Protein AF-A0A966W4Q1-F1 (afdb_monomer_lite)

Foldseek 3Di:
DDDQPPPPDDPDPAPRAQLLLCLVVLCCVCVVVVHDQVVSCVVNSHDPLLSVLSVVQCVVQVHRQDLLQSLLLVVVDPPDDLVRSCVRNVHDSVVSVVSVVCVVVSCVVRPDPPVSSCSGPDDDVVPDDPVSVVVVVVVVVVVVVVCVPVDPDPPPPPPPPPPPDDDDDPDDDPPPPDDDDDDDD

Secondary structure (DSSP, 8-state):
----GGGSSSSS---SS-GGGGHHHHIIIIIIS---HHHHHHHTT--HHHHHHHHHHHHHHTSPPPHHHHHHHHTTSTT--HHHHHHHTT--HHHHHHHHHTHHHHHHHS---GGGS--SS-PPTTPPPHHHHHHHHHHHHHHHHHHTTSPPP----------------S---TT--PPP-----

Structure (mmCIF, N/CA/C/O backbone):
data_AF-A0A966W4Q1-F1
#
_entry.id   AF-A0A966W4Q1-F1
#
loop_
_atom_site.group_PDB
_atom_site.id
_atom_site.type_symbol
_atom_site.label_atom_id
_atom_site.label_alt_id
_atom_site.label_comp_id
_atom_site.label_asym_id
_atom_site.label_entity_id
_atom_site.label_seq_id
_atom_site.pdbx_PDB_ins_code
_atom_site.Cartn_x
_atom_site.Cartn_y
_atom_site.Cartn_z
_atom_site.occupancy
_atom_site.B_iso_or_equiv
_atom_site.auth_seq_id
_atom_site.auth_comp_id
_atom_site.auth_asym_id
_atom_site.auth_atom_id
_atom_site.pdbx_PDB_model_num
ATOM 1 N N . MET A 1 1 ? -10.289 -7.598 -23.609 1.00 40.22 1 MET A N 1
ATOM 2 C CA . MET A 1 1 ? -9.317 -8.420 -22.852 1.00 40.22 1 MET A CA 1
ATOM 3 C C . MET A 1 1 ? -8.206 -7.492 -22.348 1.00 40.22 1 MET A C 1
ATOM 5 O O . MET A 1 1 ? -7.227 -7.278 -23.052 1.00 40.22 1 MET A O 1
ATOM 9 N N . LYS A 1 2 ? -8.420 -6.814 -21.208 1.00 35.16 2 LYS A N 1
ATOM 10 C CA . LYS A 1 2 ? -7.459 -5.841 -20.653 1.00 35.16 2 LYS A CA 1
ATOM 11 C C . LYS A 1 2 ? -6.266 -6.613 -20.074 1.00 35.16 2 LYS A C 1
ATOM 13 O O . LYS A 1 2 ? -6.452 -7.543 -19.295 1.00 35.16 2 LYS A O 1
ATOM 18 N N . ARG A 1 3 ? -5.054 -6.314 -20.550 1.00 36.62 3 ARG A N 1
ATOM 19 C CA . ARG A 1 3 ? -3.826 -7.018 -20.156 1.00 36.62 3 ARG A CA 1
ATOM 20 C C . ARG A 1 3 ? -3.374 -6.506 -18.787 1.00 36.62 3 ARG A C 1
ATOM 22 O O . ARG A 1 3 ? -3.003 -5.348 -18.667 1.00 36.62 3 ARG A O 1
ATOM 29 N N . ASN A 1 4 ? -3.396 -7.400 -17.800 1.00 42.28 4 ASN A N 1
ATOM 30 C CA . ASN A 1 4 ? -2.856 -7.219 -16.452 1.00 42.28 4 ASN A CA 1
ATOM 31 C C . ASN A 1 4 ? -1.397 -6.738 -16.488 1.00 42.28 4 ASN A C 1
ATOM 33 O O . ASN A 1 4 ? -0.501 -7.505 -16.851 1.00 42.28 4 ASN A O 1
ATOM 37 N N . VAL A 1 5 ? -1.168 -5.490 -16.074 1.00 47.62 5 VAL A N 1
ATOM 38 C CA . VAL A 1 5 ? 0.152 -4.833 -16.031 1.00 47.62 5 VAL A CA 1
ATOM 39 C C . VAL A 1 5 ? 1.120 -5.561 -15.081 1.00 47.62 5 VAL A C 1
ATOM 41 O O . VAL A 1 5 ? 2.314 -5.638 -15.353 1.00 47.62 5 VAL A O 1
ATOM 44 N N . TYR A 1 6 ? 0.611 -6.250 -14.056 1.00 41.22 6 TYR A N 1
ATOM 45 C CA . TYR A 1 6 ? 1.434 -6.995 -13.094 1.00 41.22 6 TYR A CA 1
ATOM 46 C C . TYR A 1 6 ? 1.941 -8.364 -13.578 1.00 41.22 6 TYR A C 1
ATOM 48 O O . TYR A 1 6 ? 2.809 -8.954 -12.940 1.00 41.22 6 TYR A O 1
ATOM 56 N N . ARG A 1 7 ? 1.455 -8.889 -14.715 1.00 39.34 7 ARG A N 1
ATOM 57 C CA . ARG A 1 7 ? 1.784 -10.265 -15.142 1.00 39.34 7 ARG A CA 1
ATOM 58 C C . ARG A 1 7 ? 3.156 -10.400 -15.814 1.00 39.34 7 ARG A C 1
ATOM 60 O O . ARG A 1 7 ? 3.600 -11.519 -16.046 1.00 39.34 7 ARG A O 1
ATOM 67 N N . LYS A 1 8 ? 3.814 -9.298 -16.196 1.00 39.16 8 LYS A N 1
ATOM 68 C CA . LYS A 1 8 ? 4.907 -9.362 -17.186 1.00 39.16 8 LYS A CA 1
ATOM 69 C C . LYS A 1 8 ? 6.324 -9.119 -16.678 1.00 39.16 8 LYS A C 1
ATOM 71 O O . LYS A 1 8 ? 7.244 -9.359 -17.451 1.00 39.16 8 LYS A O 1
ATOM 76 N N . VAL A 1 9 ? 6.524 -8.677 -15.437 1.00 45.62 9 VAL A N 1
ATOM 77 C CA . VAL A 1 9 ? 7.864 -8.228 -15.010 1.00 45.62 9 VAL A CA 1
ATOM 78 C C . VAL A 1 9 ? 8.669 -9.315 -14.277 1.00 45.62 9 VAL A C 1
ATOM 80 O O . VAL A 1 9 ? 9.890 -9.289 -14.365 1.00 45.62 9 VAL A O 1
ATOM 83 N N . PHE A 1 10 ? 8.043 -10.318 -13.639 1.00 42.75 10 PHE A N 1
ATOM 84 C CA . PHE A 1 10 ? 8.783 -11.206 -12.714 1.00 42.75 10 PHE A CA 1
ATOM 85 C C . PHE A 1 10 ? 8.544 -12.723 -12.815 1.00 42.75 10 PHE A C 1
ATOM 87 O O . PHE A 1 10 ? 9.087 -13.458 -12.001 1.00 42.75 10 PHE A O 1
ATOM 94 N N . GLY A 1 11 ? 7.793 -13.234 -13.796 1.00 39.91 11 GLY A N 1
ATOM 95 C CA . GLY A 1 11 ? 7.727 -14.687 -14.058 1.00 39.91 11 GLY A CA 1
ATOM 96 C C . GLY A 1 11 ? 7.091 -15.568 -12.965 1.00 39.91 11 GLY A C 1
ATOM 97 O O . GLY A 1 11 ? 6.998 -16.775 -13.155 1.00 39.91 11 GLY A O 1
ATOM 98 N N . GLU A 1 12 ? 6.610 -14.990 -11.865 1.00 44.47 12 GLU A N 1
ATOM 99 C CA . GLU A 1 12 ? 5.873 -15.677 -10.801 1.00 44.47 12 GLU A CA 1
ATOM 100 C C . GLU A 1 12 ? 4.405 -15.213 -10.804 1.00 44.47 12 GLU A C 1
ATOM 102 O O . GLU A 1 12 ? 4.114 -14.016 -10.904 1.00 44.47 12 GLU A O 1
ATOM 107 N N . GLU A 1 13 ? 3.463 -16.161 -10.721 1.00 41.28 13 GLU A N 1
ATOM 108 C CA . GLU A 1 13 ? 2.023 -15.892 -10.608 1.00 41.28 13 GLU A CA 1
ATOM 109 C C . GLU A 1 13 ? 1.693 -15.347 -9.212 1.00 41.28 13 GLU A C 1
ATOM 111 O O . GLU A 1 13 ? 1.194 -16.047 -8.335 1.00 41.28 13 GLU A O 1
ATOM 116 N N . PHE A 1 14 ? 2.003 -14.073 -8.986 1.00 46.72 14 PHE A N 1
ATOM 117 C CA . PHE A 1 14 ? 1.547 -13.365 -7.798 1.00 46.72 14 PHE A CA 1
ATOM 118 C C . PHE A 1 14 ? 0.082 -12.962 -7.942 1.00 46.72 14 PHE A C 1
ATOM 120 O O . PHE A 1 14 ? -0.393 -12.644 -9.036 1.00 46.72 14 PHE A O 1
ATOM 127 N N . ALA A 1 15 ? -0.637 -12.989 -6.817 1.00 47.41 15 ALA A N 1
ATOM 128 C CA . ALA A 1 15 ? -2.042 -12.631 -6.763 1.00 47.41 15 ALA A CA 1
ATOM 129 C C . ALA A 1 15 ? -2.244 -11.234 -7.365 1.00 47.41 15 ALA A C 1
ATOM 131 O O . ALA A 1 15 ? -1.713 -10.240 -6.874 1.00 47.41 15 ALA A O 1
ATOM 132 N N . ILE A 1 16 ? -3.019 -11.195 -8.445 1.00 58.12 16 ILE A N 1
ATOM 133 C CA . ILE A 1 16 ? -3.475 -9.992 -9.135 1.00 58.12 16 ILE A CA 1
ATOM 134 C C . ILE A 1 16 ? -4.257 -9.163 -8.103 1.00 58.12 16 ILE A C 1
ATOM 136 O O . ILE A 1 16 ? -5.371 -9.529 -7.731 1.00 58.12 16 ILE A O 1
ATOM 140 N N . GLY A 1 17 ? -3.658 -8.111 -7.546 1.00 72.69 17 GLY A N 1
ATOM 141 C CA . GLY A 1 17 ? -4.335 -7.266 -6.565 1.00 72.69 17 GLY A CA 1
ATOM 142 C C . GLY A 1 17 ? -3.420 -6.282 -5.846 1.00 72.69 17 GLY A C 1
ATOM 143 O O . GLY A 1 17 ? -2.204 -6.449 -5.797 1.00 72.69 17 GLY A O 1
ATOM 144 N N . CYS A 1 18 ? -4.024 -5.249 -5.262 1.00 88.88 18 CYS A N 1
ATOM 145 C CA . CYS A 1 18 ? -3.309 -4.236 -4.496 1.00 88.88 18 CYS A CA 1
ATOM 146 C C . CYS A 1 18 ? -2.793 -4.790 -3.155 1.00 88.88 18 CYS A C 1
ATOM 148 O O . CYS A 1 18 ? -3.605 -5.259 -2.354 1.00 88.88 18 CYS A O 1
ATOM 150 N N . PRO A 1 19 ? -1.488 -4.680 -2.836 1.00 92.62 19 PRO A N 1
ATOM 151 C CA . PRO A 1 19 ? -0.944 -5.120 -1.548 1.00 92.62 19 PRO A CA 1
ATOM 152 C C . PRO A 1 19 ? -1.598 -4.456 -0.331 1.00 92.62 19 PRO A C 1
ATOM 154 O O . PRO A 1 19 ? -1.706 -5.070 0.731 1.00 92.62 19 PRO A O 1
ATOM 157 N N . LEU A 1 20 ? -2.057 -3.211 -0.486 1.00 94.62 20 LEU A N 1
ATOM 158 C CA . LEU A 1 20 ? -2.626 -2.405 0.596 1.00 94.62 20 LEU A CA 1
ATOM 159 C C . LEU A 1 20 ? -3.952 -2.960 1.122 1.00 94.62 20 LEU A C 1
ATOM 161 O O . LEU A 1 20 ? -4.281 -2.717 2.279 1.00 94.62 20 LEU A O 1
ATOM 165 N N . ARG A 1 21 ? -4.670 -3.778 0.339 1.00 94.19 21 ARG A N 1
ATOM 166 C CA . ARG A 1 21 ? -5.896 -4.446 0.810 1.00 94.19 21 ARG A CA 1
ATOM 167 C C . ARG A 1 21 ? -5.645 -5.398 1.985 1.00 94.19 21 ARG A C 1
ATOM 169 O O . ARG A 1 21 ? -6.564 -5.740 2.715 1.00 94.19 21 ARG A O 1
ATOM 176 N N . PHE A 1 22 ? -4.398 -5.839 2.165 1.00 95.62 22 PHE A N 1
ATOM 177 C CA . PHE A 1 22 ? -3.993 -6.743 3.241 1.00 95.62 22 PHE A CA 1
ATOM 178 C C . PHE A 1 22 ? -3.385 -6.021 4.449 1.00 95.62 22 PHE A C 1
ATOM 180 O O . PHE A 1 22 ? -2.802 -6.677 5.314 1.00 95.62 22 PHE A O 1
ATOM 187 N N . ALA A 1 23 ? -3.486 -4.689 4.513 1.00 97.12 23 ALA A N 1
ATOM 188 C CA . ALA A 1 23 ? -2.912 -3.880 5.585 1.00 97.12 23 ALA A CA 1
ATOM 189 C C . ALA A 1 23 ? -3.332 -4.370 6.980 1.00 97.12 23 ALA A C 1
ATOM 191 O O . ALA A 1 23 ? -2.477 -4.560 7.841 1.00 97.12 23 ALA A O 1
ATOM 192 N N . ASP A 1 24 ? -4.618 -4.663 7.166 1.00 97.44 24 ASP A N 1
ATOM 193 C CA . ASP A 1 24 ? -5.160 -5.123 8.446 1.00 97.44 24 ASP A CA 1
ATOM 194 C C . ASP A 1 24 ? -4.610 -6.503 8.856 1.00 97.44 24 ASP A C 1
ATOM 196 O O . ASP A 1 24 ? -4.104 -6.712 9.961 1.00 97.44 24 ASP A O 1
ATOM 200 N N . VAL A 1 25 ? -4.566 -7.443 7.907 1.00 97.62 25 VAL A N 1
ATOM 201 C CA . VAL A 1 25 ? -3.996 -8.779 8.140 1.00 97.62 25 VAL A CA 1
ATOM 202 C C . VAL A 1 25 ? -2.505 -8.696 8.476 1.00 97.62 25 VAL A C 1
ATOM 204 O O . VAL A 1 25 ? -2.030 -9.381 9.386 1.00 97.62 25 VAL A O 1
ATOM 207 N N . LEU A 1 26 ? -1.750 -7.855 7.761 1.00 97.44 26 LEU A N 1
ATOM 208 C CA . LEU A 1 26 ? -0.330 -7.627 8.029 1.00 97.44 26 LEU A CA 1
ATOM 209 C C . LEU A 1 26 ? -0.114 -6.959 9.390 1.00 97.44 26 LEU A C 1
ATOM 211 O O . LEU A 1 26 ? 0.803 -7.354 10.109 1.00 97.44 26 LEU A O 1
ATOM 215 N N . TRP A 1 27 ? -0.961 -6.003 9.770 1.00 98.38 27 TRP A N 1
ATOM 216 C CA . TRP A 1 27 ? -0.925 -5.364 11.082 1.00 98.38 27 TRP A CA 1
ATOM 217 C C . TRP A 1 27 ? -1.084 -6.392 12.202 1.00 98.38 27 TRP A C 1
ATOM 219 O O . TRP A 1 27 ? -0.188 -6.559 13.035 1.00 98.38 27 TRP A O 1
ATOM 229 N N . HIS A 1 28 ? -2.172 -7.157 12.173 1.00 98.44 28 HIS A N 1
ATOM 230 C CA . HIS A 1 28 ? -2.462 -8.130 13.217 1.00 98.44 28 HIS A CA 1
ATOM 231 C C . HIS A 1 28 ? -1.428 -9.258 13.276 1.00 98.44 28 HIS A C 1
ATOM 233 O O . HIS A 1 28 ? -0.917 -9.578 14.348 1.00 98.44 28 HIS A O 1
ATOM 239 N N . ARG A 1 29 ? -1.053 -9.851 12.141 1.00 98.44 29 ARG A N 1
ATOM 240 C CA . ARG A 1 29 ? -0.143 -11.006 12.156 1.00 98.44 29 ARG A CA 1
ATOM 241 C C . ARG A 1 29 ? 1.310 -10.618 12.409 1.00 98.44 29 ARG A C 1
ATOM 243 O O . ARG A 1 29 ? 1.996 -11.279 13.182 1.00 98.44 29 ARG A O 1
ATOM 250 N N . VAL A 1 30 ? 1.799 -9.550 11.781 1.00 98.19 30 VAL A N 1
ATOM 251 C CA . VAL A 1 30 ? 3.229 -9.205 11.821 1.00 98.19 30 VAL A CA 1
ATOM 252 C C . VAL A 1 30 ? 3.557 -8.233 12.951 1.00 98.19 30 VAL A C 1
ATOM 254 O O . VAL A 1 30 ? 4.586 -8.390 13.607 1.00 98.19 30 VAL A O 1
ATOM 257 N N . ILE A 1 31 ? 2.727 -7.212 13.178 1.00 97.25 31 ILE A N 1
ATOM 258 C CA . ILE A 1 31 ? 3.026 -6.164 14.165 1.00 97.25 31 ILE A CA 1
ATOM 259 C C . ILE A 1 31 ? 2.517 -6.569 15.549 1.00 97.25 31 ILE A C 1
ATOM 261 O O . ILE A 1 31 ? 3.292 -6.524 16.506 1.00 97.25 31 ILE A O 1
ATOM 265 N N . VAL A 1 32 ? 1.266 -7.028 15.648 1.00 97.81 32 VAL A N 1
ATOM 266 C CA . VAL A 1 32 ? 0.668 -7.450 16.927 1.00 97.81 32 VAL A CA 1
ATOM 267 C C . VAL A 1 32 ? 1.175 -8.837 17.340 1.00 97.81 32 VAL A C 1
ATOM 269 O O . VAL A 1 32 ? 1.803 -8.967 18.388 1.00 97.81 32 VAL A O 1
ATOM 272 N N . ASN A 1 33 ? 1.002 -9.856 16.490 1.00 97.75 33 ASN A N 1
ATOM 273 C CA . ASN A 1 33 ? 1.343 -11.252 16.817 1.00 97.75 33 ASN A CA 1
ATOM 274 C C . ASN A 1 33 ? 2.810 -11.631 16.549 1.00 97.75 33 ASN A C 1
ATOM 276 O O . ASN A 1 33 ? 3.210 -12.765 16.810 1.00 97.75 33 ASN A O 1
ATOM 280 N N . ARG A 1 34 ? 3.624 -10.696 16.038 1.00 97.81 34 ARG A N 1
ATOM 281 C CA . ARG A 1 34 ? 5.070 -10.871 15.795 1.00 97.81 34 ARG A CA 1
ATOM 282 C C . ARG A 1 34 ? 5.432 -12.054 14.886 1.00 97.81 34 ARG A C 1
ATOM 284 O O . ARG A 1 34 ? 6.544 -12.576 14.966 1.00 97.81 34 ARG A O 1
ATOM 291 N N . GLU A 1 35 ? 4.540 -12.462 13.984 1.00 98.19 35 GLU A N 1
ATOM 292 C CA . GLU A 1 35 ? 4.866 -13.487 12.993 1.00 98.19 35 GLU A CA 1
ATOM 293 C C . GLU A 1 35 ? 5.936 -12.988 11.996 1.00 98.19 35 GLU A C 1
ATOM 295 O O . GLU A 1 35 ? 5.955 -11.803 11.642 1.00 98.19 35 GLU A O 1
ATOM 300 N N . PRO A 1 36 ? 6.813 -13.871 11.471 1.00 97.94 36 PRO A N 1
ATOM 301 C CA . PRO A 1 36 ? 7.820 -13.481 10.489 1.00 97.94 36 PRO A CA 1
ATOM 302 C C . PRO A 1 36 ? 7.195 -12.856 9.222 1.00 97.94 36 PRO A C 1
ATOM 304 O O . PRO A 1 36 ? 6.436 -13.539 8.524 1.00 97.94 36 PRO A O 1
ATOM 307 N N . PRO A 1 37 ? 7.562 -11.611 8.845 1.00 96.50 37 PRO A N 1
ATOM 308 C CA . PRO A 1 37 ? 6.945 -10.878 7.735 1.00 96.50 37 PRO A CA 1
ATOM 309 C C . PRO A 1 37 ? 6.893 -11.654 6.419 1.00 96.50 37 PRO A C 1
ATOM 311 O O . PRO A 1 37 ? 5.866 -11.691 5.753 1.00 96.50 37 PRO A O 1
ATOM 314 N N . MET A 1 38 ? 7.996 -12.317 6.059 1.00 95.50 38 MET A N 1
ATOM 315 C CA . MET A 1 38 ? 8.108 -13.042 4.791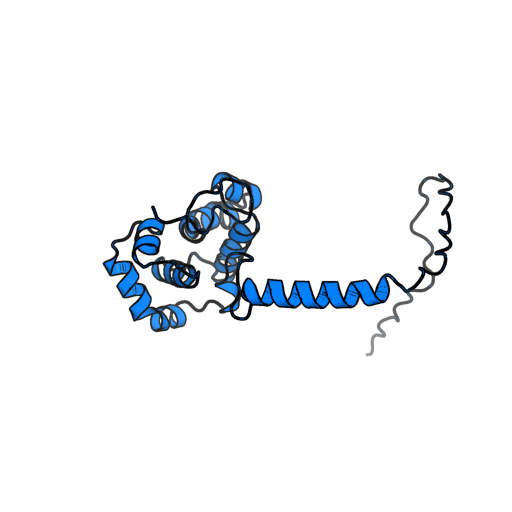 1.00 95.50 38 MET A CA 1
ATOM 316 C C . MET A 1 38 ? 7.210 -14.276 4.729 1.00 95.50 38 MET A C 1
ATOM 318 O O . MET A 1 38 ? 6.730 -14.631 3.655 1.00 95.50 38 MET A O 1
ATOM 322 N N . ARG A 1 39 ? 6.958 -14.921 5.875 1.00 96.62 39 ARG A N 1
ATOM 323 C CA . ARG A 1 39 ? 6.032 -16.054 5.960 1.00 96.62 39 ARG A CA 1
ATOM 324 C C . ARG A 1 39 ? 4.599 -15.580 5.741 1.00 96.62 39 ARG A C 1
ATOM 326 O O . ARG A 1 39 ? 3.878 -16.186 4.953 1.00 96.62 39 ARG A O 1
ATOM 333 N N . VAL A 1 40 ? 4.214 -14.485 6.401 1.00 96.88 40 VAL A N 1
ATOM 334 C CA . VAL A 1 40 ? 2.878 -13.893 6.255 1.00 96.88 40 VAL A CA 1
ATOM 335 C C . VAL A 1 40 ? 2.679 -13.366 4.833 1.00 96.88 40 VAL A C 1
ATOM 337 O O . VAL A 1 40 ? 1.715 -13.760 4.186 1.00 96.88 40 VAL A O 1
ATOM 340 N N . GLY A 1 41 ? 3.621 -12.581 4.302 1.00 94.06 41 GLY A N 1
ATOM 341 C CA . GLY A 1 41 ? 3.570 -12.058 2.933 1.00 94.06 41 GLY A CA 1
ATOM 342 C C . GLY A 1 41 ? 3.415 -13.163 1.887 1.00 94.06 41 GLY A C 1
ATOM 343 O O . GLY A 1 41 ? 2.497 -13.105 1.074 1.00 94.06 41 GLY A O 1
ATOM 344 N N . ARG A 1 42 ? 4.209 -14.241 1.978 1.00 93.00 42 ARG A N 1
ATOM 345 C CA . ARG A 1 42 ? 4.067 -15.403 1.084 1.00 93.00 42 ARG A CA 1
ATOM 346 C C . ARG A 1 42 ? 2.699 -16.078 1.216 1.00 93.00 42 ARG A C 1
ATOM 348 O O . ARG A 1 42 ? 2.116 -16.435 0.201 1.00 93.00 42 ARG A O 1
ATOM 355 N N . SER A 1 43 ? 2.164 -16.216 2.435 1.00 94.69 43 SER A N 1
ATOM 356 C CA . SER A 1 43 ? 0.815 -16.775 2.644 1.00 94.69 43 SER A CA 1
ATOM 357 C C . SER A 1 43 ? -0.306 -15.915 2.046 1.00 94.69 43 SER A C 1
ATOM 359 O O . SER A 1 43 ? -1.375 -16.434 1.751 1.00 94.69 43 SER A O 1
ATOM 361 N N . LEU A 1 44 ? -0.047 -14.621 1.842 1.00 91.50 44 LEU A N 1
ATOM 362 C CA . LEU A 1 44 ? -0.961 -13.667 1.210 1.00 91.50 44 LEU A CA 1
ATOM 363 C C . LEU A 1 44 ? -0.699 -13.493 -0.297 1.00 91.50 44 LEU A C 1
ATOM 365 O O . LEU A 1 44 ? -1.358 -12.681 -0.941 1.00 91.50 44 LEU A O 1
ATOM 369 N N . GLY A 1 45 ? 0.272 -14.220 -0.863 1.00 89.75 45 GLY A N 1
ATOM 370 C CA . GLY A 1 45 ? 0.674 -14.067 -2.262 1.00 89.75 45 GLY A CA 1
ATOM 371 C C . GLY A 1 45 ? 1.353 -12.727 -2.566 1.00 89.75 45 GLY A C 1
ATOM 372 O O . GLY A 1 45 ? 1.266 -12.248 -3.693 1.00 89.75 45 GLY A O 1
ATOM 373 N N . LEU A 1 46 ? 2.003 -12.108 -1.575 1.00 89.69 46 LEU A N 1
ATOM 374 C CA . LEU A 1 46 ? 2.716 -10.840 -1.720 1.00 89.69 46 LEU A CA 1
ATOM 375 C C . LEU A 1 46 ? 4.217 -11.053 -1.930 1.00 89.69 46 LEU A C 1
ATOM 377 O O . LEU A 1 46 ? 4.867 -11.828 -1.223 1.00 89.69 46 LEU A O 1
ATOM 381 N N . GLY A 1 47 ? 4.786 -10.280 -2.857 1.00 88.75 47 GLY A N 1
ATOM 382 C CA . GLY A 1 47 ? 6.231 -10.175 -3.033 1.00 88.75 47 GLY A CA 1
ATOM 383 C C . GLY A 1 47 ? 6.926 -9.518 -1.833 1.00 88.75 47 GLY A C 1
ATOM 384 O O . GLY A 1 47 ? 6.305 -8.832 -1.011 1.00 88.75 47 GLY A O 1
ATOM 385 N N . LYS A 1 48 ? 8.250 -9.700 -1.743 1.00 90.06 48 LYS A N 1
ATOM 386 C CA . LYS A 1 48 ? 9.081 -9.126 -0.668 1.00 90.06 48 LYS A CA 1
ATOM 387 C C . LYS A 1 48 ? 8.953 -7.602 -0.597 1.00 90.06 48 LYS A C 1
ATOM 389 O O . LYS A 1 48 ? 8.679 -7.084 0.482 1.00 90.06 48 LYS A O 1
ATOM 394 N N . ALA A 1 49 ? 9.131 -6.917 -1.728 1.00 89.88 49 ALA A N 1
ATOM 395 C CA . ALA A 1 49 ? 9.082 -5.456 -1.810 1.00 89.88 49 ALA A CA 1
ATOM 396 C C . ALA A 1 49 ? 7.733 -4.918 -1.313 1.00 89.88 49 ALA A C 1
ATOM 398 O O . ALA A 1 49 ? 7.698 -4.169 -0.343 1.00 89.88 49 ALA A O 1
ATOM 399 N N . ALA A 1 50 ? 6.630 -5.428 -1.871 1.00 91.19 50 ALA A N 1
ATOM 400 C CA . ALA A 1 50 ? 5.274 -5.063 -1.470 1.00 91.19 50 ALA A CA 1
ATOM 401 C C . ALA A 1 50 ? 5.014 -5.287 0.030 1.00 91.19 50 ALA A C 1
ATOM 403 O O . ALA A 1 50 ? 4.509 -4.403 0.719 1.00 91.19 50 ALA A O 1
ATOM 404 N N . THR A 1 51 ? 5.406 -6.449 0.565 1.00 94.00 51 THR A N 1
ATOM 405 C CA . THR A 1 51 ? 5.244 -6.761 1.996 1.00 94.00 51 THR A CA 1
ATOM 406 C C . THR A 1 51 ? 5.998 -5.756 2.870 1.00 94.00 51 THR A C 1
ATOM 408 O O . THR A 1 51 ? 5.460 -5.254 3.857 1.00 94.00 51 THR A O 1
ATOM 411 N N . VAL A 1 52 ? 7.246 -5.443 2.511 1.00 94.25 52 VAL A N 1
ATOM 412 C CA . VAL A 1 52 ? 8.073 -4.473 3.240 1.00 94.25 52 VAL A CA 1
ATOM 413 C C . VAL A 1 52 ? 7.496 -3.061 3.129 1.00 94.25 52 VAL A C 1
ATOM 415 O O . VAL A 1 52 ? 7.441 -2.363 4.141 1.00 94.25 52 VAL A O 1
ATOM 418 N N . GLY A 1 53 ? 7.028 -2.656 1.947 1.00 93.62 53 GLY A N 1
ATOM 419 C CA . GLY A 1 53 ? 6.426 -1.346 1.709 1.00 93.62 53 GLY A CA 1
ATOM 420 C C . GLY A 1 53 ? 5.171 -1.114 2.546 1.00 93.62 53 GLY A C 1
ATOM 421 O O . GLY A 1 53 ? 5.091 -0.102 3.245 1.00 93.62 53 GLY A O 1
ATOM 422 N N . VAL A 1 54 ? 4.241 -2.078 2.575 1.00 95.88 54 VAL A N 1
ATOM 423 C CA . VAL A 1 54 ? 3.030 -1.974 3.410 1.00 95.88 54 VAL A CA 1
ATOM 424 C C . VAL A 1 54 ? 3.404 -1.915 4.892 1.00 95.88 54 VAL A C 1
ATOM 426 O O . VAL A 1 54 ? 2.936 -1.041 5.617 1.00 95.88 54 VAL A O 1
ATOM 429 N N . LEU A 1 55 ? 4.306 -2.788 5.356 1.00 96.69 55 LEU A N 1
ATOM 430 C CA . LEU A 1 55 ? 4.738 -2.789 6.759 1.00 96.69 55 LEU A CA 1
ATOM 431 C C . LEU A 1 55 ? 5.457 -1.499 7.167 1.00 96.69 55 LEU A C 1
ATOM 433 O O . LEU A 1 55 ? 5.376 -1.106 8.329 1.00 96.69 55 LEU A O 1
ATOM 437 N N . ARG A 1 56 ? 6.169 -0.845 6.245 1.00 96.62 56 ARG A N 1
ATOM 438 C CA . ARG A 1 56 ? 6.799 0.458 6.487 1.00 96.62 56 ARG A CA 1
ATOM 439 C C . ARG A 1 56 ? 5.745 1.530 6.761 1.00 96.62 56 ARG A C 1
ATOM 441 O O . ARG A 1 56 ? 5.892 2.246 7.746 1.00 96.62 56 ARG A O 1
ATOM 448 N N . ILE A 1 57 ? 4.685 1.587 5.951 1.00 96.50 57 ILE A N 1
ATOM 449 C CA . ILE A 1 57 ? 3.555 2.507 6.159 1.00 96.50 57 ILE A CA 1
ATOM 450 C C . ILE A 1 57 ? 2.896 2.233 7.514 1.00 96.50 57 ILE A C 1
ATOM 452 O O . ILE A 1 57 ? 2.788 3.128 8.344 1.00 96.50 57 ILE A O 1
ATOM 456 N N . LEU A 1 58 ? 2.538 0.976 7.779 1.00 97.50 58 LEU A N 1
ATOM 457 C CA . LEU A 1 58 ? 1.869 0.576 9.019 1.00 97.50 58 LEU A CA 1
ATOM 458 C C . LEU A 1 58 ? 2.675 0.934 10.275 1.00 97.50 58 LEU A C 1
ATOM 460 O O . LEU A 1 58 ? 2.139 1.471 11.241 1.00 97.50 58 LEU A O 1
ATOM 464 N N . ARG A 1 59 ? 3.987 0.673 10.265 1.00 97.50 59 ARG A N 1
ATOM 465 C CA . ARG A 1 59 ? 4.872 1.026 11.386 1.00 97.50 59 ARG A CA 1
ATOM 466 C C . ARG A 1 59 ? 5.018 2.530 11.564 1.00 97.50 59 ARG A C 1
ATOM 468 O O . ARG A 1 59 ? 5.154 2.970 12.698 1.00 97.50 59 ARG A O 1
ATOM 475 N N . HIS A 1 60 ? 5.013 3.291 10.472 1.00 96.75 60 HIS A N 1
ATOM 476 C CA . HIS A 1 60 ? 5.060 4.746 10.534 1.00 96.75 60 HIS A CA 1
ATOM 477 C C . HIS A 1 60 ? 3.791 5.317 11.177 1.00 96.75 60 HIS A C 1
ATOM 479 O O . HIS A 1 60 ? 3.889 6.158 12.064 1.00 96.75 60 HIS A O 1
ATOM 485 N N . CYS A 1 61 ? 2.619 4.821 10.778 1.00 96.38 61 CYS A N 1
ATOM 486 C CA . CYS A 1 61 ? 1.339 5.283 11.310 1.00 96.38 61 CYS A CA 1
ATOM 487 C C . CYS A 1 61 ? 1.064 4.798 12.741 1.00 96.38 61 CYS A C 1
ATOM 489 O O . CYS A 1 61 ? 0.254 5.398 13.439 1.00 96.38 61 CYS A O 1
ATOM 491 N N . GLY A 1 62 ? 1.693 3.702 13.182 1.00 97.19 62 GLY A N 1
ATOM 492 C CA . GLY A 1 62 ? 1.448 3.111 14.504 1.00 97.19 62 GLY A CA 1
ATOM 493 C C . GLY A 1 62 ? 0.063 2.467 14.659 1.00 97.19 62 GLY A C 1
ATOM 494 O O . GLY A 1 62 ? -0.277 2.013 15.748 1.00 97.19 62 GLY A O 1
ATOM 495 N N . GLN A 1 63 ? -0.709 2.406 13.575 1.00 97.19 63 GLN A N 1
ATOM 496 C CA . GLN A 1 63 ? -2.012 1.761 13.439 1.00 97.19 63 GLN A CA 1
ATOM 497 C C . GLN A 1 63 ? -2.300 1.517 11.951 1.00 97.19 63 GLN A C 1
ATOM 499 O O . GLN A 1 63 ? -1.536 1.953 11.084 1.00 97.19 63 GLN A O 1
ATOM 504 N N . VAL A 1 64 ? -3.402 0.830 11.647 1.00 97.81 64 VAL A N 1
ATOM 505 C CA . VAL A 1 64 ? -3.896 0.682 10.270 1.00 97.81 64 VAL A CA 1
ATOM 506 C C . VAL A 1 64 ? -4.535 2.010 9.834 1.00 97.81 64 VAL A C 1
ATOM 508 O O . VAL A 1 64 ? -5.458 2.459 10.513 1.00 97.81 64 VAL A O 1
ATOM 511 N N . PRO A 1 65 ? -4.065 2.656 8.747 1.00 97.62 65 PRO A N 1
ATOM 512 C CA . PRO A 1 65 ? -4.728 3.834 8.184 1.00 97.62 65 PRO A CA 1
ATOM 513 C C . PRO A 1 65 ? -6.154 3.523 7.723 1.00 97.62 65 PRO A C 1
ATOM 515 O O . PRO A 1 65 ? -6.495 2.359 7.493 1.00 97.62 65 PRO A O 1
ATOM 518 N N . SER A 1 66 ? -6.970 4.555 7.518 1.00 98.00 66 SER A N 1
ATOM 519 C CA . SER A 1 66 ? -8.312 4.379 6.959 1.00 98.00 66 SER A CA 1
ATOM 520 C C . SER A 1 66 ? -8.281 3.694 5.591 1.00 98.00 66 SER A C 1
ATOM 522 O O . SER A 1 66 ?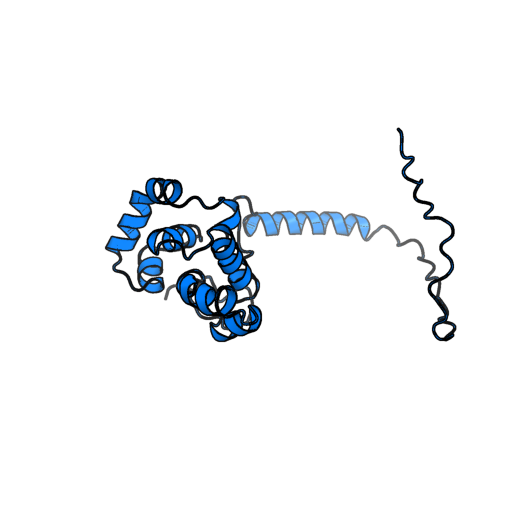 -7.298 3.752 4.838 1.00 98.00 66 SER A O 1
ATOM 524 N N . LEU A 1 67 ? -9.397 3.051 5.244 1.00 97.62 67 LEU A N 1
ATOM 525 C CA . LEU A 1 67 ? -9.546 2.364 3.965 1.00 97.62 67 LEU A CA 1
ATOM 526 C C . LEU A 1 67 ? -9.380 3.345 2.797 1.00 97.62 67 LEU A C 1
ATOM 528 O O . LEU A 1 67 ? -8.712 3.043 1.810 1.00 97.62 67 LEU A O 1
ATOM 532 N N . GLU A 1 68 ? -9.938 4.544 2.944 1.00 98.19 68 GLU A N 1
ATOM 533 C CA . GLU A 1 68 ? -9.828 5.655 2.010 1.00 98.19 68 GLU A CA 1
ATOM 534 C C . GLU A 1 68 ? -8.372 6.089 1.833 1.00 98.19 68 GLU A C 1
ATOM 536 O O . GLU A 1 68 ? -7.922 6.317 0.706 1.00 98.19 68 GLU A O 1
ATOM 541 N N . ARG A 1 69 ? -7.606 6.163 2.928 1.00 97.69 69 ARG A N 1
ATOM 542 C CA . ARG A 1 69 ? -6.199 6.552 2.870 1.00 97.69 69 ARG A CA 1
ATOM 543 C C . ARG A 1 69 ? -5.347 5.515 2.152 1.00 97.69 69 ARG A C 1
ATOM 545 O O . ARG A 1 69 ? -4.498 5.888 1.338 1.00 97.69 69 ARG A O 1
ATOM 552 N N . LEU A 1 70 ? -5.588 4.232 2.419 1.00 97.56 70 LEU A N 1
ATOM 553 C CA . LEU A 1 70 ? -4.936 3.120 1.726 1.00 97.56 70 LEU A CA 1
ATOM 554 C C . LEU A 1 70 ? -5.304 3.097 0.237 1.00 97.56 70 LEU A C 1
ATOM 556 O O . LEU A 1 70 ? -4.426 2.949 -0.611 1.00 97.56 70 LEU A O 1
ATOM 560 N N . ALA A 1 71 ? -6.574 3.307 -0.106 1.00 96.88 71 ALA A N 1
ATOM 561 C CA . ALA A 1 71 ? -7.005 3.387 -1.498 1.00 96.88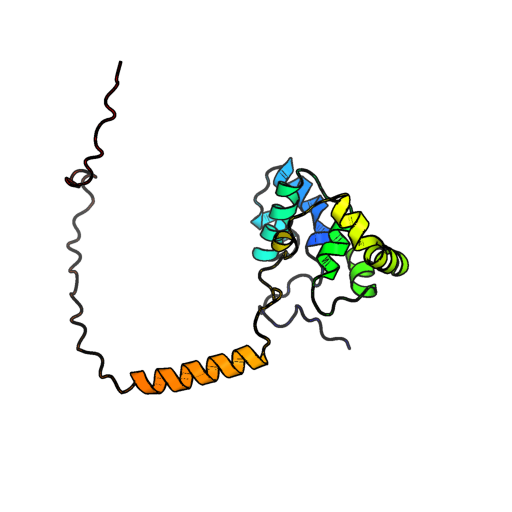 71 ALA A CA 1
ATOM 562 C C . ALA A 1 71 ? -6.377 4.574 -2.234 1.00 96.88 71 ALA A C 1
ATOM 564 O O . ALA A 1 71 ? -5.955 4.428 -3.379 1.00 96.88 71 ALA A O 1
ATOM 565 N N . LEU A 1 72 ? -6.227 5.724 -1.574 1.00 96.19 72 LEU A N 1
ATOM 566 C CA . LEU A 1 72 ? -5.556 6.882 -2.160 1.00 96.19 72 LEU A CA 1
ATOM 567 C C . LEU A 1 72 ? -4.081 6.600 -2.488 1.00 96.19 72 LEU A C 1
ATOM 569 O O . LEU A 1 72 ? -3.582 7.075 -3.507 1.00 96.19 72 LEU A O 1
ATOM 573 N N . ILE A 1 73 ? -3.391 5.804 -1.662 1.00 95.19 73 ILE A N 1
ATOM 574 C CA . ILE A 1 73 ? -2.028 5.336 -1.964 1.00 95.19 73 ILE A CA 1
ATOM 575 C C . ILE A 1 73 ? -2.054 4.419 -3.193 1.00 95.19 73 ILE A C 1
ATOM 577 O O . ILE A 1 73 ? -1.260 4.601 -4.114 1.00 95.19 73 ILE A O 1
ATOM 581 N N . ALA A 1 74 ? -2.997 3.475 -3.248 1.00 94.12 74 ALA A N 1
ATOM 582 C CA . ALA A 1 74 ? -3.146 2.563 -4.382 1.00 94.12 74 ALA A CA 1
ATOM 583 C C . ALA A 1 74 ? -3.415 3.298 -5.711 1.00 94.12 74 ALA A C 1
ATOM 585 O O . ALA A 1 74 ? -2.912 2.884 -6.752 1.00 94.12 74 ALA A O 1
ATOM 586 N N . MET A 1 75 ? -4.143 4.419 -5.676 1.00 94.19 75 MET A N 1
ATOM 587 C CA . MET A 1 75 ? -4.427 5.261 -6.847 1.00 94.19 75 MET A CA 1
ATOM 588 C C . MET A 1 75 ? -3.195 5.953 -7.447 1.00 94.19 75 MET A C 1
ATOM 590 O O . MET A 1 75 ? -3.309 6.530 -8.528 1.00 94.19 75 MET A O 1
ATOM 594 N N . ARG A 1 76 ? -2.035 5.942 -6.771 1.00 89.81 76 ARG A N 1
ATOM 595 C CA . ARG A 1 76 ? -0.784 6.480 -7.335 1.00 89.81 76 ARG A CA 1
ATOM 596 C C . ARG A 1 76 ? -0.154 5.562 -8.371 1.00 89.81 76 ARG A C 1
ATOM 598 O O . ARG A 1 76 ? 0.686 6.021 -9.141 1.00 89.81 76 ARG A O 1
ATOM 605 N N . VAL A 1 77 ? -0.525 4.284 -8.374 1.00 86.56 77 VAL A N 1
ATOM 606 C CA . VAL A 1 77 ? -0.030 3.331 -9.363 1.00 86.56 77 VAL A CA 1
ATOM 607 C C . VAL A 1 77 ? -0.557 3.747 -10.745 1.00 86.56 77 VAL A C 1
ATOM 609 O O . VAL A 1 77 ? -1.763 3.970 -10.890 1.00 86.56 77 VAL A O 1
ATOM 612 N N . PRO A 1 78 ? 0.316 3.865 -11.762 1.00 81.25 78 PRO A N 1
ATOM 613 C CA . PRO A 1 78 ? -0.106 4.191 -13.119 1.00 81.25 78 PRO A CA 1
ATOM 614 C C . PRO A 1 78 ? -1.157 3.210 -13.648 1.00 81.25 78 PRO A C 1
ATOM 616 O O . PRO A 1 78 ? -1.151 2.031 -13.302 1.00 81.25 78 PRO A O 1
ATOM 619 N N . ASP A 1 79 ? -2.046 3.704 -14.509 1.00 83.88 79 ASP A N 1
ATOM 620 C CA . ASP A 1 79 ? -3.085 2.923 -15.198 1.00 83.88 79 ASP A CA 1
ATOM 621 C C . ASP A 1 79 ? -4.167 2.287 -14.305 1.00 83.88 79 ASP A C 1
ATOM 623 O O . ASP A 1 79 ? -5.033 1.572 -14.812 1.00 83.88 79 ASP A O 1
ATOM 627 N N . VAL A 1 80 ? -4.173 2.571 -12.999 1.00 87.94 80 VAL A N 1
ATOM 628 C CA . VAL A 1 80 ? -5.207 2.087 -12.076 1.00 87.94 80 VAL A CA 1
ATOM 629 C C . VAL A 1 80 ? -6.478 2.923 -12.192 1.00 87.94 80 VAL A C 1
ATOM 631 O O . VAL A 1 80 ? -6.482 4.135 -11.950 1.00 87.94 80 VAL A O 1
ATOM 634 N N . THR A 1 81 ? -7.575 2.255 -12.544 1.00 93.56 81 THR A N 1
ATOM 635 C CA . THR A 1 81 ? -8.902 2.865 -12.686 1.00 93.56 81 THR A CA 1
ATOM 636 C C . THR A 1 81 ? -9.677 2.865 -11.370 1.00 93.56 81 THR A C 1
ATOM 638 O O . THR A 1 81 ? -9.345 2.150 -10.424 1.00 93.56 81 THR A O 1
ATOM 641 N N . ASP A 1 82 ? -10.738 3.670 -11.291 1.00 96.44 82 ASP A N 1
ATOM 642 C CA . ASP A 1 82 ? -11.602 3.695 -10.106 1.00 96.44 82 ASP A CA 1
ATOM 643 C C . ASP A 1 82 ? -12.339 2.356 -9.920 1.00 96.44 82 ASP A C 1
ATOM 645 O O . ASP A 1 82 ? -12.620 1.961 -8.7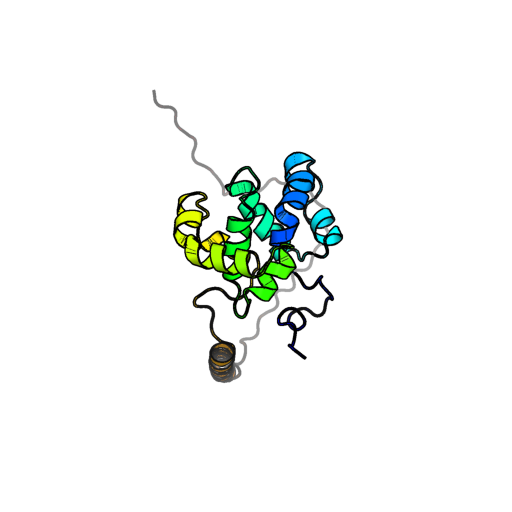89 1.00 96.44 82 ASP A O 1
ATOM 649 N N . GLU A 1 83 ? -12.615 1.638 -11.013 1.00 96.69 83 GLU A N 1
ATOM 650 C CA . GLU A 1 83 ? -13.151 0.278 -10.998 1.00 96.69 83 GLU A CA 1
ATOM 651 C C . GLU A 1 83 ? -12.167 -0.722 -10.371 1.00 96.69 83 GLU A C 1
ATOM 653 O O . GLU A 1 83 ? -12.585 -1.529 -9.542 1.00 96.69 83 GLU A O 1
ATOM 658 N N . ASP A 1 84 ? -10.871 -0.630 -10.694 1.00 93.38 84 ASP A N 1
ATOM 659 C CA . ASP A 1 84 ? -9.841 -1.499 -10.104 1.00 93.38 84 ASP A CA 1
ATOM 660 C C . ASP A 1 84 ? -9.725 -1.259 -8.589 1.00 93.38 84 ASP A C 1
ATOM 662 O O . ASP A 1 84 ? -9.684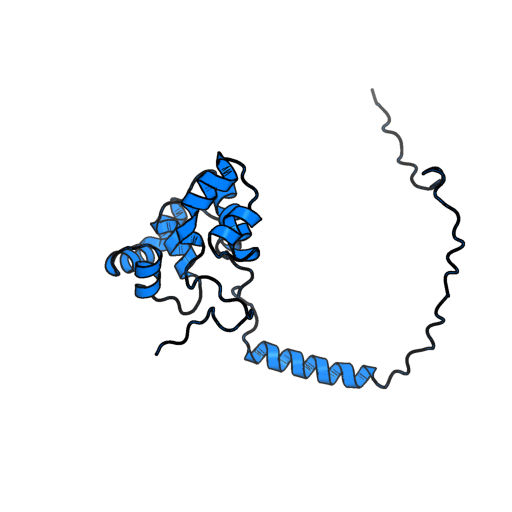 -2.202 -7.800 1.00 93.38 84 ASP A O 1
ATOM 666 N N . ILE A 1 85 ? -9.728 0.011 -8.160 1.00 95.44 85 ILE A N 1
ATOM 667 C CA . ILE A 1 85 ? -9.708 0.372 -6.733 1.00 95.44 85 ILE A CA 1
ATOM 668 C C . ILE A 1 85 ? -10.944 -0.174 -6.015 1.00 95.44 85 ILE A C 1
ATOM 670 O O . ILE A 1 85 ? -10.831 -0.768 -4.942 1.00 95.44 85 ILE A O 1
ATOM 674 N N . ALA A 1 86 ? -12.124 0.031 -6.596 1.00 96.25 86 ALA A N 1
ATOM 675 C CA . ALA A 1 86 ? -13.381 -0.455 -6.046 1.00 96.25 86 ALA A CA 1
ATOM 676 C C . ALA A 1 86 ? -13.360 -1.982 -5.867 1.00 96.25 86 ALA A C 1
ATOM 678 O O . ALA A 1 86 ? -13.708 -2.480 -4.795 1.00 96.25 86 ALA A O 1
ATOM 679 N N . GLU A 1 87 ? -12.864 -2.717 -6.865 1.00 94.62 87 GLU A N 1
ATOM 680 C CA . GLU A 1 87 ? -12.685 -4.167 -6.793 1.00 94.62 87 GLU A CA 1
ATOM 681 C C . GLU A 1 87 ? -11.702 -4.571 -5.683 1.00 94.62 87 GLU A C 1
ATOM 683 O O . GLU A 1 87 ? -12.016 -5.428 -4.855 1.00 94.62 87 GLU A O 1
ATOM 688 N N . TRP A 1 88 ? -10.525 -3.941 -5.613 1.00 94.19 88 TRP A N 1
ATOM 689 C CA . TRP A 1 88 ? -9.484 -4.308 -4.647 1.00 94.19 88 TRP A CA 1
ATOM 690 C C . TRP A 1 88 ? -9.895 -4.118 -3.190 1.00 94.19 88 TRP A C 1
ATOM 692 O O . TRP A 1 88 ? -9.447 -4.888 -2.336 1.00 94.19 88 TRP A O 1
ATOM 702 N N . PHE A 1 89 ? -10.722 -3.109 -2.919 1.00 95.12 89 PHE A N 1
ATOM 703 C CA . PHE A 1 89 ? -11.192 -2.760 -1.579 1.00 95.12 89 PHE A CA 1
ATOM 704 C C . PHE A 1 89 ? -12.625 -3.241 -1.292 1.00 95.12 89 PHE A C 1
ATOM 706 O O . PHE A 1 89 ? -13.150 -2.956 -0.217 1.00 95.12 89 PHE A O 1
ATOM 713 N N . ALA A 1 90 ? -13.242 -3.993 -2.214 1.00 95.31 90 ALA A N 1
ATOM 714 C CA . ALA A 1 90 ? -14.623 -4.476 -2.120 1.00 95.31 90 ALA A CA 1
ATOM 715 C C . ALA A 1 90 ? -15.643 -3.351 -1.837 1.00 95.31 90 ALA A C 1
ATOM 717 O O . ALA A 1 90 ? -16.543 -3.491 -1.010 1.00 95.31 90 ALA A O 1
ATOM 718 N N . GLN A 1 91 ? -15.485 -2.224 -2.531 1.00 97.75 91 GLN A N 1
ATOM 719 C CA . GLN A 1 91 ? -16.312 -1.022 -2.409 1.00 97.75 91 GLN A CA 1
ATOM 720 C C . GLN A 1 91 ? -17.031 -0.707 -3.731 1.00 97.75 91 GLN A C 1
ATOM 722 O O . GLN A 1 91 ? -16.634 -1.198 -4.787 1.00 97.75 91 GLN A O 1
ATOM 727 N N . PRO A 1 92 ? -18.088 0.125 -3.733 1.00 97.94 92 PRO A N 1
ATOM 728 C CA . PRO A 1 92 ? -18.691 0.603 -4.976 1.00 97.94 92 PRO A CA 1
ATOM 729 C C . PRO A 1 92 ? -17.785 1.615 -5.701 1.00 97.94 92 PRO A C 1
ATOM 731 O O . PRO A 1 92 ? -17.099 2.418 -5.073 1.00 97.94 92 PRO A O 1
ATOM 734 N N . VAL A 1 93 ? -17.859 1.684 -7.036 1.00 98.12 93 VAL A N 1
ATOM 735 C CA . VAL A 1 93 ? -17.069 2.636 -7.860 1.00 98.12 93 VAL A CA 1
ATOM 736 C C . VAL A 1 93 ? -17.279 4.100 -7.443 1.00 98.12 93 VAL A C 1
ATOM 738 O O . VAL A 1 93 ? -16.353 4.911 -7.473 1.00 98.12 93 VAL A O 1
ATOM 741 N N . GLY A 1 94 ? -18.490 4.450 -6.995 1.00 98.06 94 GLY A N 1
ATOM 742 C CA . GLY A 1 94 ? -18.790 5.785 -6.467 1.00 98.06 94 GLY A CA 1
ATOM 743 C C . GLY A 1 94 ? -17.959 6.163 -5.234 1.00 98.06 94 GLY A C 1
ATOM 744 O O . GLY A 1 94 ? -17.611 7.333 -5.084 1.00 98.06 94 GLY A O 1
ATOM 745 N N . TRP A 1 95 ? -17.588 5.187 -4.396 1.00 98.31 95 TRP A N 1
ATOM 746 C CA . TRP A 1 95 ? -16.699 5.400 -3.252 1.00 98.31 95 TRP A CA 1
ATOM 747 C C . TRP A 1 95 ? -15.274 5.723 -3.714 1.00 98.31 95 TRP A C 1
ATOM 749 O O . TRP A 1 95 ? -14.718 6.727 -3.280 1.00 98.31 95 TRP A O 1
ATOM 759 N N . ALA A 1 96 ? -14.721 4.974 -4.676 1.00 98.00 96 ALA A N 1
ATOM 760 C CA . ALA A 1 96 ? -13.386 5.251 -5.217 1.00 98.00 96 ALA A CA 1
ATOM 761 C C . ALA A 1 96 ? -13.301 6.662 -5.838 1.00 98.00 96 ALA A C 1
ATOM 763 O O . ALA A 1 96 ? -12.365 7.418 -5.567 1.00 98.00 96 ALA A O 1
ATOM 764 N N . ARG A 1 97 ? -14.336 7.082 -6.580 1.00 98.00 97 ARG A N 1
ATOM 765 C CA . ARG A 1 97 ? -14.448 8.460 -7.098 1.00 98.00 97 ARG A CA 1
ATOM 766 C C . ARG A 1 97 ? -14.490 9.505 -5.985 1.00 98.00 97 ARG A C 1
ATOM 768 O O . ARG A 1 97 ? -13.872 10.563 -6.108 1.00 98.00 97 ARG A O 1
ATOM 775 N N . ALA A 1 98 ? -15.226 9.228 -4.907 1.00 98.06 98 ALA A N 1
ATOM 776 C CA . ALA A 1 98 ? -15.302 10.124 -3.760 1.00 98.06 98 ALA A CA 1
ATOM 777 C C . ALA A 1 98 ? -13.933 10.277 -3.082 1.00 98.06 98 ALA A C 1
ATOM 779 O O . ALA A 1 98 ? -13.511 11.412 -2.879 1.00 98.06 98 ALA A O 1
ATOM 780 N N . VAL A 1 99 ? -13.217 9.170 -2.845 1.00 98.00 99 VAL A N 1
ATOM 781 C CA . VAL A 1 99 ? -11.852 9.161 -2.287 1.00 98.00 99 VAL A CA 1
ATOM 782 C C . VAL A 1 99 ? -10.904 10.010 -3.128 1.00 98.00 99 VAL A C 1
ATOM 784 O O . VAL A 1 99 ? -10.193 10.856 -2.586 1.00 98.00 99 VAL A O 1
ATOM 787 N N . ARG A 1 100 ? -10.930 9.846 -4.458 1.00 95.69 100 ARG A N 1
ATOM 788 C CA . ARG A 1 100 ? -10.095 10.639 -5.372 1.00 95.69 100 ARG A CA 1
ATOM 789 C C . ARG A 1 100 ? -10.396 12.134 -5.255 1.00 95.69 100 ARG A C 1
ATOM 791 O O . ARG A 1 100 ? -9.475 12.945 -5.204 1.00 95.69 100 ARG A O 1
ATOM 798 N N . ARG A 1 101 ? -11.678 12.500 -5.171 1.00 97.19 101 ARG A N 1
ATOM 799 C CA . ARG A 1 101 ? -12.124 13.895 -5.033 1.00 97.19 101 ARG A CA 1
ATOM 800 C C . ARG A 1 101 ? -11.737 14.513 -3.685 1.00 97.19 101 ARG A C 1
ATOM 802 O O . ARG A 1 101 ? -11.472 15.707 -3.634 1.00 97.19 101 ARG A O 1
ATOM 809 N N . THR A 1 102 ? -11.710 13.733 -2.607 1.00 97.06 102 THR A N 1
ATOM 810 C CA . THR A 1 102 ? -11.372 14.209 -1.252 1.00 97.06 102 THR A CA 1
ATOM 811 C C . THR A 1 102 ? -9.914 13.950 -0.863 1.00 97.06 102 THR A C 1
ATOM 813 O O . THR A 1 102 ? -9.569 14.052 0.314 1.00 97.06 102 THR A O 1
ATOM 816 N N . GLY A 1 103 ? -9.052 13.618 -1.830 1.00 95.19 103 GLY A N 1
ATOM 817 C CA . GLY A 1 103 ? -7.690 13.145 -1.579 1.00 95.19 103 GLY A CA 1
ATOM 818 C C . GLY A 1 103 ? -6.847 14.084 -0.713 1.00 95.19 103 GLY A C 1
ATOM 819 O O . GLY A 1 103 ? -6.175 13.623 0.205 1.00 95.19 103 GLY A O 1
ATOM 820 N N . ASP A 1 104 ? -6.921 15.396 -0.935 1.00 95.75 104 ASP A N 1
ATOM 821 C CA . ASP A 1 104 ? -6.122 16.365 -0.168 1.00 95.75 104 ASP A CA 1
ATOM 822 C C . ASP A 1 104 ? -6.546 16.440 1.301 1.00 95.75 104 ASP A C 1
ATOM 824 O O . ASP A 1 104 ? -5.699 16.480 2.193 1.00 95.75 104 ASP A O 1
ATOM 828 N N . SER A 1 105 ? -7.852 16.362 1.566 1.00 96.69 105 SER A N 1
ATOM 829 C CA . SER A 1 105 ? -8.371 16.312 2.934 1.00 96.69 105 SER A CA 1
ATOM 830 C C . SER A 1 105 ? -7.943 15.027 3.647 1.00 96.69 105 SER A C 1
ATOM 832 O O . SER A 1 105 ? -7.577 15.084 4.819 1.00 96.69 105 SER A O 1
ATOM 834 N N . LEU A 1 106 ? -7.938 13.888 2.946 1.00 96.00 106 LEU A N 1
ATOM 835 C CA . LEU A 1 106 ? -7.480 12.606 3.493 1.00 96.00 106 LEU A CA 1
ATOM 836 C C . LEU A 1 106 ? -5.975 12.614 3.797 1.00 96.00 106 LEU A C 1
ATOM 838 O O . LEU A 1 106 ? -5.559 12.127 4.845 1.00 96.00 106 LEU A O 1
ATOM 842 N N . ARG A 1 107 ? -5.148 13.203 2.921 1.00 96.12 107 ARG A N 1
ATOM 843 C CA . ARG A 1 107 ? -3.699 13.354 3.164 1.00 96.12 107 ARG A CA 1
ATOM 844 C C . ARG A 1 107 ? -3.404 14.250 4.361 1.00 96.12 107 ARG A C 1
ATOM 846 O O . ARG A 1 107 ? -2.459 13.973 5.092 1.00 96.12 107 ARG A O 1
ATOM 853 N N . ALA A 1 108 ? -4.191 15.308 4.547 1.00 96.56 108 ALA A N 1
ATOM 854 C CA . ALA A 1 108 ? -4.055 16.199 5.693 1.00 96.56 108 ALA A CA 1
ATOM 855 C C . ALA A 1 108 ? -4.474 15.518 7.007 1.00 96.56 108 ALA A C 1
ATOM 857 O O . ALA A 1 108 ? -3.818 15.716 8.026 1.00 96.56 108 ALA A O 1
ATOM 858 N N . ALA A 1 109 ? -5.539 14.708 6.983 1.00 96.38 109 ALA A N 1
ATOM 859 C CA . ALA A 1 109 ? -6.026 13.983 8.156 1.00 96.38 109 ALA A CA 1
ATOM 860 C C . ALA A 1 109 ? -5.088 12.840 8.583 1.00 96.38 109 ALA A C 1
ATOM 862 O O . ALA A 1 109 ? -4.846 12.651 9.773 1.00 96.38 109 ALA A O 1
ATOM 863 N N . GLU A 1 110 ? -4.538 12.100 7.618 1.00 96.25 110 GLU A N 1
ATOM 864 C CA . GLU A 1 110 ? -3.647 10.960 7.848 1.00 96.25 110 GLU A CA 1
ATOM 865 C C . GLU A 1 110 ? -2.328 11.147 7.080 1.00 96.25 110 GLU A C 1
ATOM 867 O O . GLU A 1 110 ? -2.140 10.593 5.983 1.00 96.25 110 GLU A O 1
ATOM 872 N N . PRO A 1 111 ? -1.403 11.959 7.624 1.00 96.12 111 PRO A N 1
ATOM 873 C CA . PRO A 1 111 ? -0.160 12.284 6.946 1.00 96.12 111 PRO A CA 1
ATOM 874 C C . PRO A 1 111 ? 0.734 11.047 6.832 1.00 96.12 111 PRO A C 1
ATOM 876 O O . PRO A 1 111 ? 1.075 10.399 7.819 1.00 96.12 111 PRO A O 1
ATOM 879 N N . ILE A 1 112 ? 1.141 10.742 5.600 1.00 95.38 112 ILE A N 1
ATOM 880 C CA . ILE A 1 112 ? 2.143 9.721 5.277 1.00 95.38 112 ILE A CA 1
ATOM 881 C C . ILE A 1 112 ? 3.131 10.395 4.324 1.00 95.38 112 ILE A C 1
ATOM 883 O O . ILE A 1 112 ? 2.683 11.008 3.350 1.00 95.38 112 ILE A O 1
ATOM 887 N N . PRO A 1 113 ? 4.449 10.323 4.578 1.00 93.75 113 PRO A N 1
ATOM 888 C CA . PRO A 1 113 ? 5.442 10.908 3.692 1.00 93.75 113 PRO A CA 1
ATOM 889 C C . PRO A 1 113 ? 5.289 10.379 2.267 1.00 93.75 113 PRO A C 1
ATOM 891 O O . PRO A 1 113 ? 5.177 9.172 2.065 1.00 93.75 113 PRO A O 1
ATOM 894 N N . GLU A 1 114 ? 5.343 11.267 1.276 1.00 90.50 114 GLU A N 1
ATOM 895 C CA . GLU A 1 114 ? 5.088 10.918 -0.128 1.00 90.50 114 GLU A CA 1
ATOM 896 C C . GLU A 1 114 ? 5.960 9.755 -0.627 1.00 90.50 114 GLU A C 1
ATOM 898 O O . GLU A 1 114 ? 5.482 8.849 -1.303 1.00 90.50 114 GLU A O 1
ATOM 903 N N . TRP A 1 115 ? 7.234 9.720 -0.235 1.00 87.25 115 TRP A N 1
ATOM 904 C CA . TRP A 1 115 ? 8.156 8.647 -0.614 1.00 87.25 115 TRP A CA 1
ATOM 905 C C . TRP A 1 115 ? 7.765 7.267 -0.052 1.00 87.25 115 TRP A C 1
ATOM 907 O O . TRP A 1 115 ? 8.211 6.246 -0.577 1.00 87.25 115 TRP A O 1
ATOM 917 N N . MET A 1 116 ? 6.948 7.209 1.007 1.00 91.00 116 MET A N 1
ATOM 918 C CA . MET A 1 116 ? 6.427 5.956 1.560 1.00 91.00 116 MET A CA 1
ATOM 919 C C . MET A 1 116 ? 5.188 5.448 0.823 1.00 91.00 116 MET A C 1
ATOM 921 O O . MET A 1 116 ? 4.898 4.259 0.937 1.00 91.00 116 MET A O 1
ATOM 925 N N . GLU A 1 117 ? 4.489 6.302 0.069 1.00 89.38 117 GLU A N 1
ATOM 926 C CA . GLU A 1 117 ? 3.294 5.926 -0.699 1.00 89.38 117 GLU A CA 1
ATOM 927 C C . GLU A 1 117 ? 3.622 4.986 -1.876 1.00 89.38 117 GLU A C 1
ATOM 929 O O . GLU A 1 117 ? 2.741 4.326 -2.419 1.00 89.38 117 GLU A O 1
ATOM 934 N N . TYR A 1 118 ? 4.899 4.851 -2.234 1.00 86.12 118 TYR A N 1
ATOM 935 C CA . TYR A 1 118 ? 5.377 3.848 -3.185 1.00 86.12 118 TYR A CA 1
ATOM 936 C C . TYR A 1 118 ? 5.651 2.537 -2.444 1.00 86.12 118 TYR A C 1
ATOM 938 O O . TYR A 1 118 ? 6.647 2.392 -1.724 1.00 86.12 118 TYR A O 1
ATOM 946 N N . VAL A 1 119 ? 4.696 1.613 -2.555 1.00 79.00 119 VAL A N 1
ATOM 947 C CA . VAL A 1 119 ? 4.657 0.348 -1.802 1.00 79.00 119 VAL A CA 1
ATOM 948 C C . VAL A 1 119 ? 5.557 -0.721 -2.421 1.00 79.00 119 VAL A C 1
ATOM 950 O O . VAL A 1 119 ? 6.080 -1.572 -1.703 1.00 79.00 119 VAL A O 1
ATOM 953 N N . ASP A 1 120 ? 5.743 -0.691 -3.736 1.00 74.44 120 ASP A N 1
ATOM 954 C CA . ASP A 1 120 ? 6.664 -1.558 -4.456 1.00 74.44 120 ASP A CA 1
ATOM 955 C C . ASP A 1 120 ? 7.910 -0.787 -4.922 1.00 74.44 120 ASP A C 1
ATOM 957 O O . ASP A 1 120 ? 7.966 0.443 -4.898 1.00 74.44 120 ASP A O 1
ATOM 961 N N . ASP A 1 121 ? 8.936 -1.530 -5.342 1.00 60.72 121 ASP A N 1
ATOM 962 C CA . ASP A 1 121 ? 10.114 -0.978 -6.025 1.00 60.72 121 ASP A CA 1
ATOM 963 C C . ASP A 1 121 ? 9.791 -0.622 -7.496 1.00 60.72 121 ASP A C 1
ATOM 965 O O . ASP A 1 121 ? 10.668 -0.667 -8.357 1.00 60.72 121 ASP A O 1
ATOM 969 N N . GLY A 1 122 ? 8.516 -0.356 -7.805 1.00 60.31 122 GLY A N 1
ATOM 970 C CA . GLY A 1 122 ? 8.044 -0.008 -9.137 1.00 60.31 122 GLY A CA 1
ATOM 971 C C . GLY A 1 122 ? 8.429 1.411 -9.551 1.00 60.31 122 GLY A C 1
ATOM 972 O O . GLY A 1 122 ? 9.153 2.118 -8.849 1.00 60.31 122 GLY A O 1
ATOM 973 N N . TYR A 1 123 ? 7.913 1.818 -10.712 1.00 54.25 123 TYR A N 1
ATOM 974 C CA . TYR A 1 123 ? 8.172 3.124 -11.314 1.00 54.25 123 TYR A CA 1
ATOM 975 C C . TYR A 1 123 ? 7.836 4.270 -10.353 1.00 54.25 123 TYR A C 1
ATOM 977 O O . TYR A 1 123 ? 6.686 4.470 -9.957 1.00 54.25 123 TYR A O 1
ATOM 985 N N . ARG A 1 124 ? 8.856 5.047 -10.006 1.00 63.06 124 ARG A N 1
ATOM 986 C CA . ARG A 1 124 ? 8.762 6.296 -9.256 1.00 63.06 124 ARG A CA 1
ATOM 987 C C . ARG A 1 124 ? 8.550 7.466 -10.221 1.00 63.06 124 ARG A C 1
ATOM 989 O O . ARG A 1 124 ? 8.945 7.389 -11.384 1.00 63.06 124 ARG A O 1
ATOM 996 N N . PRO A 1 125 ? 7.963 8.587 -9.774 1.00 56.66 125 PRO A N 1
ATOM 997 C CA . PRO A 1 125 ? 7.965 9.806 -10.567 1.00 56.66 125 PRO A CA 1
ATOM 998 C C . PRO A 1 125 ? 9.405 10.222 -10.866 1.00 56.66 125 PRO A C 1
ATOM 1000 O O . PRO A 1 125 ? 10.216 10.353 -9.951 1.00 56.66 125 PRO A O 1
ATOM 1003 N N . GLY A 1 126 ? 9.706 10.420 -12.148 1.00 63.16 126 GLY A N 1
ATOM 1004 C CA . GLY A 1 126 ? 11.058 10.704 -12.625 1.00 63.16 126 GLY A CA 1
ATOM 1005 C C . GLY A 1 126 ? 11.862 9.464 -13.018 1.00 63.16 126 GLY A C 1
ATOM 1006 O O . GLY A 1 126 ? 12.961 9.627 -13.545 1.00 63.16 126 GLY A O 1
ATOM 1007 N N . ASP A 1 127 ? 11.330 8.252 -12.824 1.00 68.12 127 ASP A N 1
ATOM 1008 C CA . ASP A 1 127 ? 11.944 7.074 -13.424 1.00 68.12 127 ASP A CA 1
ATOM 1009 C C . ASP A 1 127 ? 11.835 7.160 -14.952 1.00 68.12 127 ASP A C 1
ATOM 1011 O O . ASP A 1 127 ? 10.782 7.527 -15.487 1.00 68.12 127 ASP A O 1
ATOM 1015 N N . PRO A 1 128 ? 12.918 6.820 -15.665 1.00 69.44 128 PRO A N 1
ATOM 1016 C CA . PRO A 1 128 ? 12.966 6.903 -17.112 1.00 69.44 128 PRO A CA 1
ATOM 1017 C C . PRO A 1 128 ? 11.917 5.975 -17.725 1.00 69.44 128 PRO A C 1
ATOM 1019 O O . PRO A 1 128 ? 11.783 4.801 -17.361 1.00 69.44 128 PRO A O 1
ATOM 1022 N N . SER A 1 129 ? 11.186 6.501 -18.699 1.00 72.50 129 SER A N 1
ATOM 1023 C CA . SER A 1 129 ? 10.280 5.729 -19.535 1.00 72.50 129 SER A CA 1
ATOM 1024 C C . SER A 1 129 ? 11.019 4.563 -20.208 1.00 72.50 129 SER A C 1
ATOM 1026 O O . SER A 1 129 ? 12.237 4.613 -20.412 1.00 72.50 129 SER A O 1
ATOM 1028 N N . PRO A 1 130 ? 10.308 3.503 -20.630 1.00 71.50 130 PRO A N 1
ATOM 1029 C CA . PRO A 1 130 ? 10.932 2.395 -21.351 1.00 71.50 130 PRO A CA 1
ATOM 1030 C C . PRO A 1 130 ? 11.733 2.835 -22.583 1.00 71.50 130 PRO A C 1
ATOM 1032 O O . PRO A 1 130 ? 12.734 2.204 -22.920 1.00 71.50 130 PRO A O 1
ATOM 1035 N N . GLU A 1 131 ? 11.310 3.912 -23.246 1.00 73.31 131 GLU A N 1
ATOM 1036 C CA . GLU A 1 131 ? 12.020 4.460 -24.398 1.00 73.31 131 GLU A CA 1
ATOM 1037 C C . GLU A 1 131 ? 13.300 5.193 -23.982 1.00 73.31 131 GLU A C 1
ATOM 1039 O O . GLU A 1 131 ? 14.356 4.946 -24.559 1.00 73.31 131 GLU A O 1
ATOM 1044 N N . GLU A 1 132 ? 13.262 5.991 -22.914 1.00 78.75 132 GLU A N 1
ATOM 1045 C CA . GLU A 1 132 ? 14.466 6.607 -22.343 1.00 78.75 132 GLU A CA 1
ATOM 1046 C C . GLU A 1 132 ? 15.467 5.547 -21.873 1.00 78.75 132 GLU A C 1
ATOM 1048 O O . GLU A 1 132 ? 16.662 5.670 -22.135 1.00 78.75 132 GLU A O 1
ATOM 1053 N N . ILE A 1 133 ? 14.997 4.449 -21.271 1.00 80.75 133 ILE A N 1
ATOM 1054 C CA . ILE A 1 133 ? 15.852 3.311 -20.902 1.00 80.75 133 ILE A CA 1
ATOM 1055 C C . ILE A 1 133 ? 16.524 2.708 -22.141 1.00 80.75 133 ILE A C 1
ATOM 1057 O O . ILE A 1 133 ? 17.719 2.408 -22.105 1.00 80.75 133 ILE A O 1
ATOM 1061 N N . ARG A 1 134 ? 15.799 2.541 -23.256 1.00 79.19 134 ARG A N 1
ATOM 1062 C CA . ARG A 1 134 ? 16.381 2.027 -24.509 1.00 79.19 134 ARG A CA 1
ATOM 1063 C C . ARG A 1 134 ? 17.434 2.966 -25.078 1.00 79.19 134 ARG A C 1
ATOM 1065 O O . ARG A 1 134 ? 18.483 2.481 -25.506 1.00 79.19 134 ARG A O 1
ATOM 1072 N N . VAL A 1 135 ? 17.165 4.271 -25.074 1.00 83.62 135 VAL A N 1
ATOM 1073 C CA . VAL A 1 135 ? 18.101 5.299 -25.544 1.00 83.62 135 VAL A CA 1
ATOM 1074 C C . VAL A 1 135 ? 19.360 5.294 -24.680 1.00 83.62 135 VAL A C 1
ATOM 1076 O O . VAL A 1 135 ? 20.456 5.125 -25.214 1.00 83.62 135 VAL A O 1
ATOM 1079 N N . MET A 1 136 ? 19.219 5.342 -23.353 1.00 80.38 136 MET A N 1
ATOM 1080 C CA . MET A 1 136 ? 20.350 5.283 -22.422 1.00 80.38 136 MET A CA 1
ATOM 1081 C C . MET A 1 136 ? 21.161 3.992 -22.580 1.00 80.38 136 MET A C 1
ATOM 1083 O O . MET A 1 136 ? 22.389 4.030 -22.641 1.00 80.38 136 MET A O 1
ATOM 1087 N N . ALA A 1 137 ? 20.498 2.841 -22.725 1.00 83.38 137 ALA A N 1
ATOM 1088 C CA . ALA A 1 137 ? 21.177 1.568 -22.962 1.00 83.38 137 ALA A CA 1
ATOM 1089 C C . ALA A 1 137 ? 21.920 1.545 -24.310 1.00 83.38 137 ALA A C 1
ATOM 1091 O O . ALA A 1 137 ? 23.000 0.964 -24.416 1.00 83.38 137 ALA A O 1
ATOM 1092 N N . ALA A 1 138 ? 21.370 2.164 -25.359 1.00 81.81 138 ALA A N 1
ATOM 1093 C CA . ALA A 1 138 ? 22.052 2.305 -26.645 1.00 81.81 138 ALA A CA 1
ATOM 1094 C C . ALA A 1 138 ? 23.281 3.224 -26.550 1.00 81.81 138 ALA A C 1
ATOM 1096 O O . ALA A 1 138 ? 24.316 2.913 -27.137 1.00 81.81 138 ALA A O 1
ATOM 1097 N N . GLU A 1 139 ? 23.200 4.314 -25.787 1.00 80.12 139 GLU A N 1
ATOM 1098 C CA . GLU A 1 139 ? 24.336 5.205 -25.541 1.00 80.12 139 GLU A CA 1
ATOM 1099 C C . GLU A 1 139 ? 25.453 4.539 -24.734 1.00 80.12 139 GLU A C 1
ATOM 1101 O O . GLU A 1 139 ? 26.626 4.718 -25.065 1.00 80.12 139 GLU A O 1
ATOM 1106 N N . ILE A 1 140 ? 25.114 3.747 -23.712 1.00 79.25 140 ILE A N 1
ATOM 1107 C CA . ILE A 1 140 ? 26.094 2.979 -22.931 1.00 79.25 140 ILE A CA 1
ATOM 1108 C C . ILE A 1 140 ? 26.801 1.956 -23.824 1.00 79.25 140 ILE A C 1
ATOM 1110 O O . ILE A 1 140 ? 28.029 1.940 -23.849 1.00 79.25 140 ILE A O 1
ATOM 1114 N N . ARG A 1 141 ? 26.060 1.188 -24.638 1.00 75.94 141 ARG A N 1
ATOM 1115 C CA . ARG A 1 141 ? 26.653 0.224 -25.586 1.00 75.94 141 ARG A CA 1
ATOM 1116 C C . ARG A 1 141 ? 27.638 0.886 -26.552 1.00 75.94 141 ARG A C 1
ATOM 1118 O O . ARG A 1 141 ? 28.750 0.404 -26.724 1.00 75.94 141 ARG A O 1
ATOM 1125 N N . ARG A 1 142 ? 27.280 2.052 -27.106 1.00 70.94 142 ARG A N 1
ATOM 1126 C CA . ARG A 1 142 ? 28.184 2.841 -27.968 1.00 70.94 142 ARG A CA 1
ATOM 1127 C C . ARG A 1 142 ? 29.446 3.316 -27.241 1.00 70.94 142 ARG A C 1
ATOM 1129 O O . ARG A 1 142 ? 30.475 3.522 -27.880 1.00 70.94 142 ARG A O 1
ATOM 1136 N N . LYS A 1 143 ? 29.373 3.548 -25.927 1.00 65.88 143 LYS A N 1
ATOM 1137 C CA . LYS A 1 143 ? 30.532 3.924 -25.106 1.00 65.88 143 LYS A CA 1
ATOM 1138 C C . LYS A 1 143 ? 31.394 2.710 -24.761 1.00 65.88 143 LYS A C 1
ATOM 1140 O O . LYS A 1 143 ? 32.608 2.858 -24.777 1.00 65.88 143 LYS A O 1
ATOM 1145 N N . GLU A 1 144 ? 30.815 1.541 -24.497 1.00 58.50 144 GLU A N 1
ATOM 1146 C CA . GLU A 1 144 ? 31.557 0.302 -24.202 1.00 58.50 144 GLU A CA 1
ATOM 1147 C C . GLU A 1 144 ? 32.362 -0.215 -25.402 1.00 58.50 144 GLU A C 1
ATOM 1149 O O . GLU A 1 144 ? 33.509 -0.620 -25.218 1.00 58.50 144 GLU A O 1
ATOM 1154 N N . ASP A 1 145 ? 31.860 -0.063 -26.633 1.00 57.25 145 ASP A N 1
ATOM 1155 C CA . ASP A 1 145 ? 32.640 -0.340 -27.856 1.00 57.25 145 ASP A CA 1
ATOM 1156 C C . ASP A 1 145 ? 33.945 0.482 -27.922 1.00 57.25 145 ASP A C 1
ATOM 1158 O O . ASP A 1 145 ? 34.934 0.082 -28.537 1.00 57.25 145 ASP A O 1
ATOM 1162 N N . ARG A 1 146 ? 33.989 1.630 -27.233 1.00 53.19 146 ARG A N 1
ATOM 1163 C CA . ARG A 1 146 ? 35.181 2.478 -27.115 1.00 53.19 146 ARG A CA 1
ATOM 1164 C C . ARG A 1 146 ? 36.228 1.907 -26.152 1.00 53.19 146 ARG A C 1
ATOM 1166 O O . ARG A 1 146 ? 37.412 2.175 -26.337 1.00 53.19 146 ARG A O 1
ATOM 1173 N N . TRP A 1 147 ? 35.805 1.131 -25.151 1.00 51.19 147 TRP A N 1
ATOM 1174 C CA . TRP A 1 147 ? 36.675 0.464 -24.172 1.00 51.19 147 TRP A CA 1
ATOM 1175 C C . TRP A 1 147 ? 37.069 -0.952 -24.601 1.00 51.19 147 TRP A C 1
ATOM 1177 O O . TRP A 1 147 ? 38.095 -1.446 -24.149 1.00 51.19 147 TRP A O 1
ATOM 1187 N N . ALA A 1 148 ? 36.331 -1.577 -25.523 1.00 54.12 148 ALA A N 1
ATOM 1188 C CA . ALA A 1 148 ? 36.692 -2.871 -26.110 1.00 54.12 148 ALA A CA 1
ATOM 1189 C C . ALA A 1 148 ? 38.029 -2.846 -26.888 1.00 54.12 148 ALA A C 1
ATOM 1191 O O . ALA A 1 148 ? 38.658 -3.886 -27.059 1.00 54.12 148 ALA A O 1
ATOM 1192 N N . ASN A 1 149 ? 38.493 -1.662 -27.311 1.00 54.53 149 ASN A N 1
ATOM 1193 C CA . ASN A 1 149 ? 39.805 -1.455 -27.945 1.00 54.53 149 ASN A CA 1
ATOM 1194 C C . ASN A 1 149 ? 40.925 -1.089 -26.956 1.00 54.53 149 ASN A C 1
ATOM 1196 O O . ASN A 1 149 ? 42.072 -0.897 -27.361 1.00 54.53 149 ASN A O 1
ATOM 1200 N N . VAL A 1 150 ? 40.617 -0.975 -25.664 1.00 57.19 150 VAL A N 1
ATOM 1201 C CA . VAL A 1 150 ? 41.638 -0.878 -24.623 1.00 57.19 150 VAL A CA 1
ATOM 1202 C C . VAL A 1 150 ? 42.009 -2.312 -24.281 1.00 57.19 150 VAL A C 1
ATOM 1204 O O . VAL A 1 150 ? 41.275 -2.978 -23.556 1.00 57.19 150 VAL A O 1
ATOM 1207 N N . SER A 1 151 ? 43.124 -2.807 -24.834 1.00 50.47 151 SER A N 1
ATOM 1208 C CA . SER A 1 151 ? 43.690 -4.089 -24.401 1.00 50.47 151 SER A CA 1
ATOM 1209 C C . SER A 1 151 ? 43.738 -4.083 -22.876 1.00 50.47 151 SER A C 1
ATOM 1211 O O . SER A 1 151 ? 44.396 -3.198 -22.317 1.00 50.47 151 SER A O 1
ATOM 1213 N N . PRO A 1 152 ? 43.047 -5.009 -22.187 1.00 57.03 152 PRO A N 1
ATOM 1214 C CA . PRO A 1 152 ? 43.186 -5.106 -20.750 1.00 57.03 152 PRO A CA 1
ATOM 1215 C C . PRO A 1 152 ? 44.672 -5.329 -20.482 1.00 57.03 152 PRO A C 1
ATOM 1217 O O . PRO A 1 152 ? 45.255 -6.306 -20.957 1.00 57.03 152 PRO A O 1
ATOM 1220 N N . ALA A 1 153 ? 45.308 -4.381 -19.785 1.00 55.66 153 ALA A N 1
ATOM 1221 C CA . ALA A 1 153 ? 46.647 -4.603 -19.265 1.00 55.66 153 ALA A CA 1
ATOM 1222 C C . ALA A 1 153 ? 46.615 -5.946 -18.520 1.00 55.66 153 ALA A C 1
ATOM 1224 O O . ALA A 1 153 ? 45.625 -6.206 -17.827 1.00 55.66 153 ALA A O 1
ATOM 1225 N N . PRO A 1 154 ? 47.620 -6.820 -18.699 1.00 53.84 154 PRO A N 1
ATOM 1226 C CA . PRO A 1 154 ? 47.611 -8.134 -18.080 1.00 53.84 154 PRO A CA 1
ATOM 1227 C C . PRO A 1 154 ? 47.418 -7.955 -16.577 1.00 53.84 154 PRO A C 1
ATOM 1229 O O . PRO A 1 154 ? 48.282 -7.432 -15.876 1.00 53.84 154 PRO A O 1
ATOM 1232 N N . VAL A 1 155 ? 46.238 -8.338 -16.092 1.00 55.06 155 VAL A N 1
ATOM 1233 C CA . VAL A 1 155 ? 45.967 -8.393 -14.665 1.00 55.06 155 VAL A CA 1
ATOM 1234 C C . VAL A 1 155 ? 46.769 -9.586 -14.177 1.00 55.06 155 VAL A C 1
ATOM 1236 O O . VAL A 1 155 ? 46.389 -10.730 -14.422 1.00 55.06 155 VAL A O 1
ATOM 1239 N N . GLU A 1 156 ? 47.914 -9.334 -13.542 1.00 51.91 156 GLU A N 1
ATOM 1240 C CA . GLU A 1 156 ? 48.609 -10.367 -12.782 1.00 51.91 156 GLU A CA 1
ATOM 1241 C C . GLU A 1 156 ? 47.651 -10.853 -11.695 1.00 51.91 156 GLU A C 1
ATOM 1243 O O . GLU A 1 156 ? 47.460 -10.215 -10.656 1.00 51.91 156 GLU A O 1
ATOM 1248 N N . ILE A 1 157 ? 47.003 -11.987 -11.953 1.00 55.56 157 ILE A N 1
ATOM 1249 C CA . ILE A 1 157 ? 46.235 -12.698 -1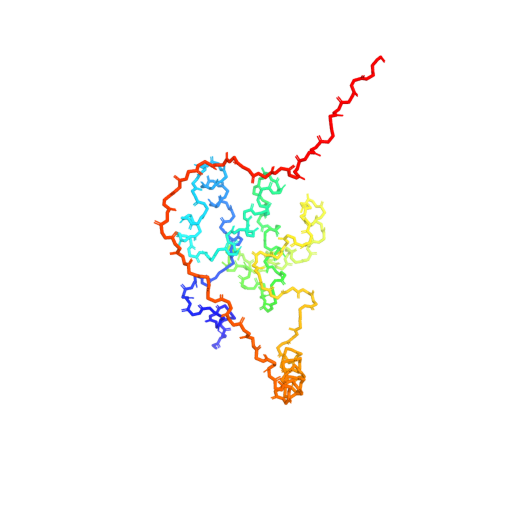0.945 1.00 55.56 157 ILE A CA 1
ATOM 1250 C C . ILE A 1 157 ? 47.260 -13.179 -9.923 1.00 55.56 157 ILE A C 1
ATOM 1252 O O . ILE A 1 157 ? 47.899 -14.215 -10.102 1.00 55.56 157 ILE A O 1
ATOM 1256 N N . ARG A 1 158 ? 47.443 -12.414 -8.842 1.00 51.78 158 ARG A N 1
ATOM 1257 C CA . ARG A 1 158 ? 48.135 -12.907 -7.652 1.00 51.78 158 ARG A CA 1
ATOM 1258 C C . ARG A 1 158 ? 47.328 -14.088 -7.131 1.00 51.78 158 ARG A C 1
ATOM 1260 O O . ARG A 1 158 ? 46.303 -13.917 -6.477 1.00 51.78 158 ARG A O 1
ATOM 1267 N N . SER A 1 159 ? 47.773 -15.296 -7.456 1.00 46.50 159 SER A N 1
ATOM 1268 C CA . SER A 1 159 ? 47.241 -16.517 -6.874 1.00 46.50 159 SER A CA 1
ATOM 1269 C C . SER A 1 159 ? 47.555 -16.492 -5.382 1.00 46.50 159 SER A C 1
ATOM 1271 O O . SER A 1 159 ? 48.688 -16.739 -4.969 1.00 46.50 159 SER A O 1
ATOM 1273 N N . TYR A 1 160 ? 46.562 -16.168 -4.561 1.00 49.38 160 TYR A N 1
ATOM 1274 C CA . TYR A 1 160 ? 46.660 -16.392 -3.129 1.00 49.38 160 TYR A CA 1
ATOM 1275 C C . TYR A 1 160 ? 46.628 -17.907 -2.906 1.00 49.38 160 TYR A C 1
ATOM 1277 O O . TYR A 1 160 ? 45.573 -18.534 -2.987 1.00 49.38 160 TYR A O 1
ATOM 1285 N N . GLN A 1 161 ? 47.795 -18.512 -2.667 1.00 45.31 161 GLN A N 1
ATOM 1286 C CA . GLN A 1 161 ? 47.861 -19.871 -2.140 1.00 45.31 161 GLN A CA 1
ATOM 1287 C C . GLN A 1 161 ? 47.269 -19.848 -0.734 1.00 45.31 161 GLN A C 1
ATOM 1289 O O . GLN A 1 161 ? 47.853 -19.308 0.205 1.00 45.31 161 GLN A O 1
ATOM 1294 N N . TRP A 1 162 ? 46.079 -20.421 -0.604 1.00 46.03 162 TRP A N 1
ATOM 1295 C CA . TRP A 1 162 ? 45.426 -20.617 0.677 1.00 46.03 162 TRP A CA 1
ATOM 1296 C C . TRP A 1 162 ? 46.203 -21.696 1.443 1.00 46.03 162 TRP A C 1
ATOM 1298 O O . TRP A 1 162 ? 45.968 -22.892 1.280 1.00 46.03 162 TRP A O 1
ATOM 1308 N N . SER A 1 163 ? 47.204 -21.294 2.231 1.00 53.31 163 SER A N 1
ATOM 1309 C CA . SER A 1 163 ? 47.904 -22.208 3.133 1.00 53.31 163 SER A CA 1
ATOM 1310 C C . SER A 1 163 ? 46.930 -22.567 4.253 1.00 53.31 163 SER A C 1
ATOM 1312 O O . SER A 1 163 ? 46.696 -21.744 5.135 1.00 53.31 163 SER A O 1
ATOM 1314 N N . GLY A 1 164 ? 46.309 -23.744 4.182 1.00 48.78 164 GLY A N 1
ATOM 1315 C CA . GLY A 1 164 ? 45.235 -24.202 5.070 1.00 48.78 164 GLY A CA 1
ATOM 1316 C C . GLY A 1 164 ? 45.638 -24.365 6.540 1.00 48.78 164 GLY A C 1
ATOM 1317 O O . GLY A 1 164 ? 45.602 -25.469 7.075 1.00 48.78 164 GLY A O 1
ATOM 1318 N N . LYS A 1 165 ? 46.010 -23.276 7.216 1.00 43.53 165 LYS A N 1
ATOM 1319 C CA . LYS A 1 165 ? 46.180 -23.230 8.665 1.00 43.53 165 LYS A CA 1
ATOM 1320 C C . LYS A 1 165 ? 44.895 -22.705 9.289 1.00 43.53 165 LYS A C 1
ATOM 1322 O O . LYS A 1 165 ? 44.481 -21.572 9.057 1.00 43.53 165 LYS A O 1
ATOM 1327 N N . ALA A 1 166 ? 44.267 -23.597 10.045 1.00 43.84 166 ALA A N 1
ATOM 1328 C CA . ALA A 1 166 ? 43.103 -23.356 10.873 1.00 43.84 166 ALA A CA 1
ATOM 1329 C C . ALA A 1 166 ? 43.281 -22.135 11.795 1.00 43.84 166 ALA A C 1
ATOM 1331 O O . ALA A 1 166 ? 44.390 -21.792 12.200 1.00 43.84 166 ALA A O 1
ATOM 1332 N N . TYR A 1 167 ? 42.149 -21.512 12.120 1.00 44.72 167 TYR A N 1
ATOM 1333 C CA . TYR A 1 167 ? 41.988 -20.377 13.022 1.00 44.72 167 TYR A CA 1
ATOM 1334 C C . TYR A 1 167 ? 42.874 -20.439 14.276 1.00 44.72 167 TYR A C 1
ATOM 1336 O O . TYR A 1 167 ? 42.769 -21.366 15.076 1.00 44.72 167 TYR A O 1
ATOM 1344 N N . ALA A 1 168 ? 43.628 -19.366 14.512 1.00 37.78 168 ALA A N 1
ATOM 1345 C CA . ALA A 1 168 ? 44.046 -18.955 15.844 1.00 37.78 168 ALA A CA 1
ATOM 1346 C C . ALA A 1 168 ? 43.875 -17.433 15.969 1.00 37.78 168 ALA A C 1
ATOM 1348 O O . ALA A 1 168 ? 44.526 -16.666 15.271 1.00 37.78 168 ALA A O 1
ATOM 1349 N N . SER A 1 169 ? 42.957 -17.047 16.860 1.00 43.66 169 SER A N 1
ATOM 1350 C CA . SER A 1 169 ? 42.818 -15.753 17.542 1.00 43.66 169 SER A CA 1
ATOM 1351 C C . SER A 1 169 ? 42.807 -14.452 16.728 1.00 43.66 169 SER A C 1
ATOM 1353 O O . SER A 1 169 ? 43.798 -14.017 16.150 1.00 43.66 169 SER A O 1
ATOM 1355 N N . ILE A 1 170 ? 41.699 -13.723 16.885 1.00 49.22 170 ILE A N 1
ATOM 1356 C CA . ILE A 1 170 ? 41.646 -12.258 16.835 1.00 49.22 170 ILE A CA 1
ATOM 1357 C C . ILE A 1 170 ? 42.663 -11.720 17.852 1.00 49.22 170 ILE A C 1
ATOM 1359 O O . ILE A 1 170 ? 42.372 -11.639 19.041 1.00 49.22 170 ILE A O 1
ATOM 1363 N N . SER A 1 171 ? 43.882 -11.428 17.411 1.00 49.09 171 SER A N 1
ATOM 1364 C CA . SER A 1 171 ? 44.899 -10.679 18.156 1.00 49.09 171 SER A CA 1
ATOM 1365 C C . SER A 1 171 ? 46.033 -10.336 17.201 1.00 49.09 171 SER A C 1
ATOM 1367 O O . SER A 1 171 ? 47.035 -11.036 17.186 1.00 49.09 171 SER A O 1
ATOM 1369 N N . GLN A 1 172 ? 45.836 -9.303 16.371 1.00 43.34 172 GLN A N 1
ATOM 1370 C CA . GLN A 1 172 ? 46.874 -8.405 15.829 1.00 43.34 172 GLN A CA 1
ATOM 1371 C C . GLN A 1 172 ? 46.269 -7.507 14.734 1.00 43.34 172 GLN A C 1
ATOM 1373 O O . GLN A 1 172 ? 46.416 -7.729 13.539 1.00 43.34 172 GLN A O 1
ATOM 1378 N N . CYS A 1 173 ? 45.581 -6.453 15.163 1.00 38.88 173 CYS A N 1
ATOM 1379 C CA . CYS A 1 173 ? 45.493 -5.206 14.406 1.00 38.88 173 CYS A CA 1
ATOM 1380 C C . CYS A 1 173 ? 46.101 -4.127 15.311 1.00 38.88 173 CYS A C 1
ATOM 1382 O O . CYS A 1 173 ? 45.426 -3.699 16.247 1.00 38.88 173 CYS A O 1
ATOM 1384 N N . PRO A 1 174 ? 47.369 -3.719 15.116 1.00 50.12 174 PRO A N 1
ATOM 1385 C CA . PRO A 1 174 ? 48.000 -2.726 15.980 1.00 50.12 174 PRO A CA 1
ATOM 1386 C C . PRO A 1 174 ? 47.589 -1.272 15.678 1.00 50.12 174 PRO A C 1
ATOM 1388 O O . PRO A 1 174 ? 48.062 -0.371 16.364 1.00 50.12 174 PRO A O 1
ATOM 1391 N N . GLU A 1 175 ? 46.703 -1.010 14.709 1.00 49.91 175 GLU A N 1
ATOM 1392 C CA . GLU A 1 175 ? 46.507 0.351 14.167 1.00 49.91 175 GLU A CA 1
ATOM 1393 C C . GLU A 1 175 ? 45.137 1.004 14.403 1.00 49.91 175 GLU A C 1
ATOM 1395 O O . GLU A 1 175 ? 44.878 2.086 13.887 1.00 49.91 175 GLU A O 1
ATOM 1400 N N . LEU A 1 176 ? 44.279 0.453 15.265 1.00 44.59 176 LEU A N 1
ATOM 1401 C CA . LEU A 1 176 ? 43.087 1.175 15.738 1.00 44.59 176 LEU A CA 1
ATOM 1402 C C . LEU A 1 176 ? 43.252 1.592 17.202 1.00 44.59 176 LEU A C 1
ATOM 1404 O O . LEU A 1 176 ? 42.515 1.167 18.089 1.00 44.59 176 LEU A O 1
ATOM 1408 N N . ARG A 1 177 ? 44.245 2.453 17.463 1.00 41.50 177 ARG A N 1
ATOM 1409 C CA . ARG A 1 177 ? 44.291 3.254 18.694 1.00 41.50 177 ARG A CA 1
ATOM 1410 C C . ARG A 1 177 ? 43.228 4.349 18.602 1.00 41.50 177 ARG A C 1
ATOM 1412 O O . ARG A 1 177 ? 43.476 5.425 18.070 1.00 41.50 177 ARG A O 1
ATOM 1419 N N . THR A 1 178 ? 42.048 4.091 19.151 1.00 50.69 178 THR A N 1
ATOM 1420 C CA . THR A 1 178 ? 41.128 5.156 19.572 1.00 50.69 178 THR A CA 1
ATOM 1421 C C . THR A 1 178 ? 41.797 6.011 20.655 1.00 50.69 178 THR A C 1
ATOM 1423 O O . THR A 1 178 ? 42.255 5.445 21.652 1.00 50.69 178 THR A O 1
ATOM 1426 N N . PRO A 1 179 ? 41.858 7.349 20.524 1.00 47.56 179 PRO A N 1
ATOM 1427 C CA . PRO A 1 179 ? 42.304 8.199 21.615 1.00 47.56 179 PRO A CA 1
ATOM 1428 C C . PRO A 1 179 ? 41.275 8.193 22.751 1.00 47.56 179 PRO A C 1
ATOM 1430 O O . PRO A 1 179 ? 40.073 8.380 22.557 1.00 47.56 179 PRO A O 1
ATOM 1433 N N . SER A 1 180 ? 41.805 7.944 23.946 1.00 45.78 180 SER A N 1
ATOM 1434 C CA . SER A 1 180 ? 41.147 7.974 25.246 1.00 45.78 180 SER A CA 1
ATOM 1435 C C . SER A 1 180 ? 40.384 9.281 25.474 1.00 45.78 180 SER A C 1
ATOM 1437 O O . SER A 1 180 ? 40.948 10.366 25.333 1.00 45.78 180 SER A O 1
ATOM 1439 N N . ARG A 1 181 ? 39.124 9.173 25.914 1.00 44.03 181 ARG A N 1
ATOM 1440 C CA . ARG A 1 181 ? 38.401 10.264 26.581 1.00 44.03 181 ARG A CA 1
ATOM 1441 C C . ARG A 1 181 ? 39.197 10.682 27.818 1.00 44.03 181 ARG A C 1
ATOM 1443 O O . ARG A 1 181 ? 39.319 9.906 28.761 1.00 44.03 181 ARG A O 1
ATOM 1450 N N . ALA A 1 182 ? 39.734 11.896 27.804 1.00 47.41 182 ALA A N 1
ATOM 1451 C CA . ALA A 1 182 ? 40.164 12.573 29.015 1.00 47.41 182 ALA A CA 1
ATOM 1452 C C . ALA A 1 182 ? 38.922 13.144 29.710 1.00 47.41 182 ALA A C 1
ATOM 1454 O O . ALA A 1 182 ? 38.174 13.927 29.122 1.00 47.41 182 ALA A O 1
ATOM 1455 N N . CYS A 1 183 ? 38.705 12.719 30.951 1.00 45.16 183 CYS A N 1
ATOM 1456 C CA . CYS A 1 183 ? 37.883 13.438 31.907 1.00 45.16 183 CYS A CA 1
ATOM 1457 C C . CYS A 1 183 ? 38.582 14.758 32.256 1.00 45.16 183 CYS A C 1
ATOM 1459 O O . CYS A 1 183 ? 39.745 14.760 32.652 1.00 45.16 183 CYS A O 1
ATOM 1461 N N . VAL A 1 184 ? 37.849 15.854 32.132 1.00 46.62 184 VAL A N 1
ATOM 1462 C CA . VAL A 1 184 ? 38.063 17.123 32.837 1.00 46.62 184 VAL A CA 1
ATOM 1463 C C . VAL A 1 184 ? 36.674 17.387 33.422 1.00 46.62 184 VAL A C 1
ATOM 1465 O O . VAL A 1 184 ? 35.701 17.347 32.673 1.00 46.62 184 VAL A O 1
ATOM 1468 N N . GLY A 1 185 ? 36.469 17.381 34.733 1.00 51.31 185 GLY A N 1
ATOM 1469 C CA . GLY A 1 185 ? 37.162 18.172 35.742 1.00 51.31 185 GLY A CA 1
ATOM 1470 C C . GLY A 1 185 ? 36.103 19.107 36.299 1.00 51.31 185 GLY A C 1
ATOM 1471 O O . GLY A 1 185 ? 35.631 19.940 35.498 1.00 51.31 185 GLY A O 1
#

pLDDT: mean 76.91, std 21.93, range [35.16, 98.44]

Radius of gyration: 25.71 Å; chains: 1; bounding box: 67×42×64 Å

Sequence (185 aa):
MKRNVYRKVFGEEFAIGCPLRFADVLWHRVIVNREPPMRVGRSLGLGKAATVGVLRILRHCGQVPSLERLALIAMRVPDVTDEDIAEWFAQPVGWARAVRRTGDSLRAAEPIPEWMEYVDDGYRPGDPSPEEIRVMAAEIRRKEDRWANVSPAPVEIRSYQWSGKAYASISQCPELRTPSRACVG